Protein AF-A0A9D2J506-F1 (afdb_monomer_lite)

Sequence (215 aa):
MRSGRGLVPAAVLLLAAACTPDAGTGQGEDPPSSISVDVSAEEPTEIDETVVEVEADRPSQESDRSSDGTDDAAEGLTEEPPAPPTGPQLCGTVTTTIGDVATVEIIAGDVDCASAEALLDTYYNDPPSIPEGSGAYLMIEDWECNSSSSQEPGRLSTCRSAADAEVIAIAGEASEGGWCAQIDDATLEQLFADGEQTEAVCATYIGAETSVDEQ

pLDDT: mean 74.03, std 17.98, range [43.22, 98.44]

Foldseek 3Di:
DDDDDDDDDDDPDDDDDDDDDPPDPDDDDDDPDDPPPPPPDDDDDDDDDDDDDDDDDDDDDDDDDDDDDDPPDDPDPPPPPPDPDAAKDWQAWEAAPVGFIWTKIWGGDPDHSVRSRVVVNCLGPPPPDAQDDPQRWHDDPQKTKTQCVVPDPQWGMWIAGPRGIIMTTGRDPPPVPPPVVVDDPVNVCVVCVDDDPDPVVVVVVVVVVVVPVPD

Secondary structure (DSSP, 8-state):
-PPP--PPP--------------------------------PPP-----------------------------------PPPPPP-S-EEEEEEE-TTS-EEEEEEEESS--HHHHHHHHHHHHHS-SSPPBTTTTBEEETTEEEEE-TTTSTTEEEEEEETTS-EEEEEEP---SS-GGGGS-HHHHHHHTTTS---H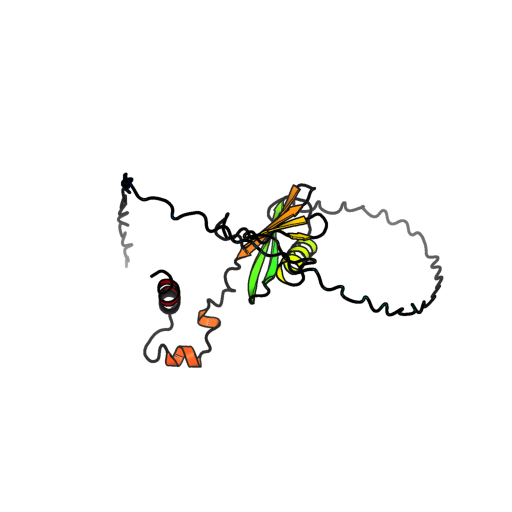HHHHHHHHHHTTSTT-

Radius of gyration: 30.11 Å; chains: 1; bounding box: 96×81×65 Å

Organism: NCBI:txid2838746

Structure (mmCIF, N/CA/C/O backbone):
data_AF-A0A9D2J506-F1
#
_entry.id   AF-A0A9D2J506-F1
#
loop_
_atom_site.group_PDB
_atom_site.id
_atom_site.type_symbol
_atom_site.label_atom_id
_atom_site.label_alt_id
_atom_site.label_comp_id
_atom_site.label_asym_id
_atom_site.label_entity_id
_atom_site.label_seq_id
_atom_site.pdbx_PDB_ins_code
_atom_site.Cartn_x
_atom_site.Cartn_y
_atom_site.Cartn_z
_atom_site.occupancy
_atom_site.B_iso_or_equiv
_atom_site.auth_seq_id
_atom_site.auth_comp_id
_atom_site.auth_asym_id
_atom_site.auth_atom_id
_atom_site.pdbx_PDB_model_num
ATOM 1 N N . MET A 1 1 ? -60.467 1.894 -2.993 1.00 47.53 1 MET A N 1
ATOM 2 C CA . MET A 1 1 ? -59.976 2.706 -1.860 1.00 47.53 1 MET A CA 1
ATOM 3 C C . MET A 1 1 ? -58.616 3.253 -2.264 1.00 47.53 1 MET A C 1
ATOM 5 O O . MET A 1 1 ? -57.758 2.470 -2.643 1.00 47.53 1 MET A O 1
ATOM 9 N N . ARG A 1 2 ? -58.493 4.581 -2.370 1.00 48.41 2 ARG A N 1
ATOM 10 C CA . ARG A 1 2 ? -57.298 5.293 -2.849 1.00 48.41 2 ARG A CA 1
ATOM 11 C C . ARG A 1 2 ? -56.452 5.676 -1.631 1.00 48.41 2 ARG A C 1
ATOM 13 O O . ARG A 1 2 ? -56.935 6.466 -0.829 1.00 48.41 2 ARG A O 1
ATOM 20 N N . SER A 1 3 ? -55.232 5.156 -1.516 1.00 55.00 3 SER A N 1
ATOM 21 C CA . SER A 1 3 ? -54.240 5.655 -0.553 1.00 55.00 3 SER A CA 1
ATOM 22 C C . SER A 1 3 ? -53.272 6.588 -1.268 1.00 55.00 3 SER A C 1
ATOM 24 O O . SER A 1 3 ? -52.691 6.237 -2.295 1.00 55.00 3 SER A O 1
ATOM 26 N N . GLY A 1 4 ? -53.206 7.818 -0.761 1.00 51.22 4 GLY A N 1
ATOM 27 C CA . GLY A 1 4 ? -52.475 8.938 -1.336 1.00 51.22 4 GLY A CA 1
ATOM 28 C C . GLY A 1 4 ? -50.976 8.868 -1.065 1.00 51.22 4 GLY A C 1
ATOM 29 O O . GLY A 1 4 ? -50.539 8.495 0.019 1.00 51.22 4 GLY A O 1
ATOM 30 N N . ARG A 1 5 ? -50.201 9.270 -2.072 1.00 59.56 5 ARG A N 1
ATOM 31 C CA . ARG A 1 5 ? -48.777 9.588 -1.961 1.00 59.56 5 ARG A CA 1
ATOM 32 C C . ARG A 1 5 ? -48.645 10.975 -1.332 1.00 59.56 5 ARG A C 1
ATOM 34 O O . ARG A 1 5 ? -49.063 11.957 -1.941 1.00 59.56 5 ARG A O 1
ATOM 41 N N . GLY A 1 6 ? -48.094 11.043 -0.124 1.00 50.53 6 GLY A N 1
ATOM 42 C CA . GLY A 1 6 ? -47.641 12.292 0.480 1.00 50.53 6 GLY A CA 1
ATOM 43 C C . GLY A 1 6 ? -46.295 12.688 -0.122 1.00 50.53 6 GLY A C 1
ATOM 44 O O . GLY A 1 6 ? -45.322 11.956 0.024 1.00 50.53 6 GLY A O 1
ATOM 45 N N . LEU A 1 7 ? -46.255 13.819 -0.825 1.00 58.69 7 LEU A N 1
ATOM 46 C CA . LEU A 1 7 ? -45.012 14.513 -1.152 1.00 58.69 7 LEU A CA 1
ATOM 47 C C . LEU A 1 7 ? -44.528 15.242 0.105 1.00 58.69 7 LEU A C 1
ATOM 49 O O . LEU A 1 7 ? -45.244 16.097 0.625 1.00 58.69 7 LEU A O 1
ATOM 53 N N . VAL A 1 8 ? -43.318 14.929 0.562 1.00 61.62 8 VAL A N 1
ATOM 54 C CA . VAL A 1 8 ? -42.593 15.727 1.556 1.00 61.62 8 VAL A CA 1
ATOM 55 C C . VAL A 1 8 ? -41.609 16.617 0.789 1.00 61.62 8 VAL A C 1
ATOM 57 O O . VAL A 1 8 ? -40.783 16.084 0.047 1.00 61.62 8 VAL A O 1
ATOM 60 N N . PRO A 1 9 ? -41.687 17.954 0.896 1.00 52.31 9 PRO A N 1
ATOM 61 C CA . PRO A 1 9 ? -40.681 18.829 0.314 1.00 52.31 9 PRO A CA 1
ATOM 62 C C . PRO A 1 9 ? -39.396 18.762 1.150 1.00 52.31 9 PRO A C 1
ATOM 64 O O . PRO A 1 9 ? -39.393 19.118 2.327 1.00 52.31 9 PRO A O 1
ATOM 67 N N . ALA A 1 10 ? -38.303 18.317 0.531 1.00 55.50 10 ALA A N 1
ATOM 68 C CA . ALA A 1 10 ? -36.961 18.448 1.081 1.00 55.50 10 ALA A CA 1
ATOM 69 C C . ALA A 1 10 ? -36.544 19.925 1.009 1.00 55.50 10 ALA A C 1
ATOM 71 O O . ALA A 1 10 ? -36.254 20.458 -0.063 1.00 55.50 10 ALA A O 1
ATOM 72 N N . ALA A 1 11 ? -36.570 20.602 2.155 1.00 57.75 11 ALA A N 1
ATOM 73 C CA . ALA A 1 11 ? -35.987 21.923 2.312 1.00 57.75 11 ALA A CA 1
ATOM 74 C C . ALA A 1 11 ? -34.458 21.776 2.348 1.00 57.75 11 ALA A C 1
ATOM 76 O O . ALA A 1 11 ? -33.884 21.371 3.355 1.00 57.75 11 ALA A O 1
ATOM 77 N N . VAL A 1 12 ? -33.809 22.080 1.225 1.00 52.62 12 VAL A N 1
ATOM 78 C CA . VAL A 1 12 ? -32.352 22.206 1.125 1.00 52.62 12 VAL A CA 1
ATOM 79 C C . VAL A 1 12 ? -31.954 23.513 1.808 1.00 52.62 12 VAL A C 1
ATOM 81 O O . VAL A 1 12 ? -32.146 24.599 1.262 1.00 52.62 12 VAL A O 1
ATOM 84 N N . LEU A 1 13 ? -31.448 23.406 3.035 1.00 55.94 13 LEU A N 1
ATOM 85 C CA . LEU A 1 13 ? -30.920 24.522 3.813 1.00 55.94 13 LEU A CA 1
ATOM 86 C C . LEU A 1 13 ? -29.414 24.625 3.525 1.00 55.94 13 LEU A C 1
ATOM 88 O O . LEU A 1 13 ? -28.593 23.958 4.143 1.00 55.94 13 LEU A O 1
ATOM 92 N N . LEU A 1 14 ? -29.068 25.434 2.522 1.00 55.91 14 LEU A N 1
ATOM 93 C CA . LEU A 1 14 ? -27.695 25.842 2.213 1.00 55.91 14 LEU A CA 1
ATOM 94 C C . LEU A 1 14 ? -27.205 26.805 3.308 1.00 55.91 14 LEU A C 1
ATOM 96 O O . LEU A 1 14 ? -27.454 28.009 3.235 1.00 55.91 14 LEU A O 1
ATOM 100 N N . LEU A 1 15 ? -26.513 26.286 4.325 1.00 56.97 15 LEU A N 1
ATOM 101 C CA . LEU A 1 15 ? -25.664 27.113 5.183 1.00 56.97 15 LEU A CA 1
ATOM 102 C C . LEU A 1 15 ? -24.337 27.368 4.462 1.00 56.97 15 LEU A C 1
ATOM 104 O O . LEU A 1 15 ? -23.449 26.523 4.435 1.00 56.97 15 LEU A O 1
ATOM 108 N N . ALA A 1 16 ? -24.210 28.558 3.880 1.00 51.12 16 ALA A N 1
ATOM 109 C CA . ALA A 1 16 ? -22.926 29.115 3.486 1.00 51.12 16 ALA A CA 1
ATOM 110 C C . ALA A 1 16 ? -22.196 29.602 4.750 1.00 51.12 16 ALA A C 1
ATOM 112 O O . ALA A 1 16 ? -22.491 30.680 5.267 1.00 51.12 16 ALA A O 1
ATOM 113 N N . ALA A 1 17 ? -21.262 28.802 5.263 1.00 53.97 17 ALA A N 1
ATOM 114 C CA . ALA A 1 17 ? -20.287 29.262 6.243 1.00 53.97 17 ALA A CA 1
ATOM 115 C C . ALA A 1 17 ? -19.213 30.078 5.505 1.00 53.97 17 ALA A C 1
ATOM 117 O O . ALA A 1 17 ? -18.366 29.538 4.798 1.00 53.97 17 ALA A O 1
ATOM 118 N N . ALA A 1 18 ? -19.293 31.402 5.619 1.00 46.88 18 ALA A N 1
ATOM 119 C CA . ALA A 1 18 ? -18.247 32.307 5.171 1.00 46.88 18 ALA A CA 1
ATOM 120 C C . ALA A 1 18 ? -17.123 32.316 6.219 1.00 46.88 18 ALA A C 1
ATOM 122 O O . ALA A 1 18 ? -17.255 32.956 7.260 1.00 46.88 18 ALA A O 1
ATOM 123 N N . CYS A 1 19 ? -16.024 31.609 5.955 1.00 56.69 19 CYS A N 1
ATOM 124 C CA . CYS A 1 19 ? -14.782 31.795 6.703 1.00 56.69 19 CYS A CA 1
ATOM 125 C C . CYS A 1 19 ? -14.126 33.111 6.265 1.00 56.69 19 CYS A C 1
ATOM 127 O O . CYS A 1 19 ? -13.694 33.267 5.123 1.00 56.69 19 CYS A O 1
ATOM 129 N N . THR A 1 20 ? -14.075 34.072 7.182 1.00 58.75 20 THR A N 1
ATOM 130 C CA . THR A 1 20 ? -13.242 35.274 7.090 1.00 58.75 20 THR A CA 1
ATOM 131 C C . THR A 1 20 ? -11.767 34.907 7.284 1.00 58.75 20 THR A C 1
ATOM 133 O O . THR A 1 20 ? -11.469 34.196 8.243 1.00 58.75 20 THR A O 1
ATOM 136 N N . PRO A 1 21 ? -10.832 35.400 6.453 1.00 60.31 21 PRO A N 1
ATOM 137 C CA . PRO A 1 21 ? -9.410 35.309 6.760 1.00 60.31 21 PRO A CA 1
ATOM 138 C C . PRO A 1 21 ? -9.077 36.259 7.920 1.00 60.31 21 PRO A C 1
ATOM 140 O O . PRO A 1 21 ? -9.215 37.478 7.795 1.00 60.31 21 PRO A O 1
ATOM 143 N N . ASP A 1 22 ? -8.660 35.688 9.049 1.00 53.81 22 ASP A N 1
ATOM 144 C CA . ASP A 1 22 ? -8.108 36.427 10.181 1.00 53.81 22 ASP A CA 1
ATOM 145 C C . ASP A 1 22 ? -6.694 36.899 9.816 1.00 53.81 22 ASP A C 1
ATOM 147 O O . ASP A 1 22 ? -5.742 36.123 9.728 1.00 53.81 22 ASP A O 1
ATOM 151 N N . ALA A 1 23 ? -6.576 38.190 9.509 1.00 54.50 23 ALA A N 1
ATOM 152 C CA . ALA A 1 23 ? -5.302 38.863 9.315 1.00 54.50 23 ALA A CA 1
ATOM 153 C C . ALA A 1 23 ? -4.736 39.263 10.686 1.00 54.50 23 ALA A C 1
ATOM 155 O O . ALA A 1 23 ? -4.765 40.433 11.073 1.00 54.50 23 ALA A O 1
ATOM 156 N N . GLY A 1 24 ? -4.232 38.278 11.424 1.00 52.41 24 GLY A N 1
ATOM 157 C CA . GLY A 1 24 ? -3.496 38.485 12.664 1.00 52.41 24 GLY A CA 1
ATOM 158 C C . GLY A 1 24 ? -2.072 38.970 12.394 1.00 52.41 24 GLY A C 1
ATOM 159 O O . GLY A 1 24 ? -1.144 38.178 12.247 1.00 52.41 24 GLY A O 1
ATOM 160 N N . THR A 1 25 ? -1.869 40.287 12.355 1.00 56.09 25 THR A N 1
ATOM 161 C CA . THR A 1 25 ? -0.544 40.901 12.534 1.00 56.09 25 THR A CA 1
ATOM 162 C C . THR A 1 25 ? -0.091 40.728 13.986 1.00 56.09 25 THR A C 1
ATOM 164 O O . THR A 1 25 ? -0.374 41.578 14.830 1.00 56.09 25 THR A O 1
ATOM 167 N N . GLY A 1 26 ? 0.604 39.625 14.269 1.00 50.69 26 GLY A N 1
ATOM 168 C CA . GLY A 1 26 ? 1.359 39.400 15.502 1.00 50.69 26 GLY A CA 1
ATOM 169 C C . GLY A 1 26 ? 2.796 39.887 15.340 1.00 50.69 26 GLY A C 1
ATOM 170 O O . GLY A 1 26 ? 3.586 39.308 14.601 1.00 50.69 26 GLY A O 1
ATOM 171 N N . GLN A 1 27 ? 3.100 41.000 15.991 1.00 49.75 27 GLN A N 1
ATOM 172 C CA . GLN A 1 27 ? 4.398 41.654 16.032 1.00 49.75 27 GLN A CA 1
ATOM 173 C C . GLN A 1 27 ? 5.091 41.264 17.342 1.00 49.75 27 GLN A C 1
ATOM 175 O O . GLN A 1 27 ? 4.530 41.511 18.403 1.00 49.75 27 GLN A O 1
ATOM 180 N N . GLY A 1 28 ? 6.315 40.743 17.243 1.00 48.06 28 GLY A N 1
ATOM 181 C CA . GLY A 1 28 ? 7.246 40.576 18.362 1.00 48.06 28 GLY A CA 1
ATOM 182 C C . GLY A 1 28 ? 7.176 39.209 19.035 1.00 48.06 28 GLY A C 1
ATOM 183 O O . GLY A 1 28 ? 6.142 38.824 19.554 1.00 48.06 28 GLY A O 1
ATOM 184 N N . GLU A 1 29 ? 8.285 38.476 19.041 1.00 43.22 29 GLU A N 1
ATOM 185 C CA . GLU A 1 29 ? 9.240 38.443 20.156 1.00 43.22 29 GLU A CA 1
ATOM 186 C C . GLU A 1 29 ? 10.431 37.552 19.750 1.00 43.22 29 GLU A C 1
ATOM 188 O O . GLU A 1 29 ? 10.284 36.583 19.007 1.00 43.22 29 GLU A O 1
ATOM 193 N N . ASP A 1 30 ? 11.629 37.983 20.143 1.00 45.81 30 ASP A N 1
ATOM 194 C CA . ASP A 1 30 ? 12.945 37.397 19.878 1.00 45.81 30 ASP A CA 1
ATOM 195 C C . ASP A 1 30 ? 12.999 35.854 19.896 1.00 45.81 30 ASP A C 1
ATOM 197 O O . ASP A 1 30 ? 12.510 35.235 20.846 1.00 45.81 30 ASP A O 1
ATOM 201 N N . PRO A 1 31 ? 13.692 35.205 18.935 1.00 68.06 31 PRO A N 1
ATOM 202 C CA . PRO A 1 31 ? 14.044 33.801 19.091 1.00 68.06 31 PRO A CA 1
ATOM 203 C C . PRO A 1 31 ? 15.037 33.653 20.259 1.00 68.06 31 PRO A C 1
ATOM 205 O O . PRO A 1 31 ? 16.061 34.347 20.277 1.00 68.06 31 PRO A O 1
ATOM 208 N N . PRO A 1 32 ? 14.798 32.751 21.231 1.00 62.47 32 PRO A N 1
ATOM 209 C CA . PRO A 1 32 ? 15.816 32.429 22.211 1.00 62.47 32 PRO A CA 1
ATOM 210 C C . PRO A 1 32 ? 17.022 31.815 21.497 1.00 62.47 32 PRO A C 1
ATOM 212 O O . PRO A 1 32 ? 16.907 30.908 20.675 1.00 62.47 32 PRO A O 1
ATOM 215 N N . SER A 1 33 ? 18.173 32.385 21.837 1.00 58.56 33 SER A N 1
ATOM 216 C CA . SER A 1 33 ? 19.536 31.957 21.571 1.00 58.56 33 SER A CA 1
ATOM 217 C C . SER A 1 33 ? 19.701 30.498 21.155 1.00 58.56 33 SER A C 1
ATOM 219 O O . SER A 1 33 ? 19.325 29.573 21.872 1.00 58.56 33 SER A O 1
ATOM 221 N N . SER A 1 34 ? 20.401 30.329 20.037 1.00 52.09 34 SER A N 1
ATOM 222 C CA . SER A 1 34 ? 21.027 29.098 19.579 1.00 52.09 34 SER A CA 1
ATOM 223 C C . SER A 1 34 ? 21.685 28.342 20.738 1.00 52.09 34 SER A C 1
ATOM 225 O O . SER A 1 34 ? 22.730 28.755 21.248 1.00 52.09 34 SER A O 1
ATOM 227 N N . ILE A 1 35 ? 21.095 27.219 21.147 1.00 57.88 35 ILE A N 1
ATOM 228 C CA . ILE A 1 35 ? 21.774 26.263 22.014 1.00 57.88 35 ILE A CA 1
ATOM 229 C C . ILE A 1 35 ? 22.756 25.500 21.117 1.00 57.88 35 ILE A C 1
ATOM 231 O O . ILE A 1 35 ? 22.382 24.744 20.225 1.00 57.88 35 ILE A O 1
ATOM 235 N N . SER A 1 36 ? 24.039 25.813 21.261 1.00 55.06 36 SER A N 1
ATOM 236 C CA . SER A 1 36 ? 25.106 25.072 20.592 1.00 55.06 36 SER A CA 1
ATOM 237 C C . SER A 1 36 ? 25.356 23.831 21.437 1.00 55.06 36 SER A C 1
ATOM 239 O O . SER A 1 36 ? 26.002 23.918 22.479 1.00 55.06 36 SER A O 1
ATOM 241 N N . VAL A 1 37 ? 24.763 22.702 21.050 1.00 57.38 37 VAL A N 1
ATOM 242 C CA . VAL A 1 37 ? 25.073 21.415 21.674 1.00 57.38 37 VAL A CA 1
ATOM 243 C C . VAL A 1 37 ? 26.380 20.937 21.054 1.00 57.38 37 VAL A C 1
ATOM 245 O O . VAL A 1 37 ? 26.415 20.486 19.912 1.00 57.38 37 VAL A O 1
ATOM 248 N N . ASP A 1 38 ? 27.468 21.121 21.794 1.00 59.62 38 ASP A N 1
ATOM 249 C CA . ASP A 1 38 ? 28.760 20.499 21.521 1.00 59.62 38 ASP A CA 1
ATOM 250 C C . ASP A 1 38 ? 28.598 18.999 21.796 1.00 59.62 38 ASP A C 1
ATOM 252 O O . ASP A 1 38 ? 28.630 18.550 22.943 1.00 59.62 38 ASP A O 1
ATOM 256 N N . VAL A 1 39 ? 28.286 18.231 20.748 1.00 62.00 39 VAL A N 1
ATOM 257 C CA . VAL A 1 39 ? 28.270 16.771 20.833 1.00 62.00 39 VAL A CA 1
ATOM 258 C C . VAL A 1 39 ? 29.733 16.329 20.837 1.00 62.00 39 VAL A C 1
ATOM 260 O O . VAL A 1 39 ? 30.414 16.283 19.813 1.00 62.00 39 VAL A O 1
ATOM 263 N N . SER A 1 40 ? 30.257 16.125 22.043 1.00 72.12 40 SER A N 1
ATOM 264 C CA . SER A 1 40 ? 31.558 15.505 22.250 1.00 72.12 40 SER A CA 1
ATOM 265 C C . SER A 1 40 ? 31.532 14.125 21.600 1.00 72.12 40 SER A C 1
ATOM 267 O O . SER A 1 40 ? 30.748 13.263 21.985 1.00 72.12 40 SER A O 1
ATOM 269 N N . ALA A 1 41 ? 32.364 13.957 20.576 1.00 53.50 41 ALA A N 1
ATOM 270 C CA . ALA A 1 41 ? 32.606 12.688 19.919 1.00 53.50 41 ALA A CA 1
ATOM 271 C C . ALA A 1 41 ? 33.178 11.699 20.942 1.00 53.50 41 ALA A C 1
ATOM 273 O O . ALA A 1 41 ? 34.340 11.805 21.334 1.00 53.50 41 ALA A O 1
ATOM 274 N N . GLU A 1 42 ? 32.351 10.762 21.394 1.00 63.47 42 GLU A N 1
ATOM 275 C CA . GLU A 1 42 ? 32.830 9.563 22.066 1.00 63.47 42 GLU A CA 1
ATOM 276 C C . GLU A 1 42 ? 33.423 8.643 20.993 1.00 63.47 42 GLU A C 1
ATOM 278 O O . GLU A 1 42 ? 32.809 8.382 19.955 1.00 63.47 42 GLU A O 1
ATOM 283 N N . GLU A 1 43 ? 34.675 8.243 21.203 1.00 67.62 43 GLU A N 1
ATOM 284 C CA . GLU A 1 43 ? 35.421 7.386 20.290 1.00 67.62 43 GLU A CA 1
ATOM 285 C C . GLU A 1 43 ? 34.689 6.043 20.106 1.00 67.62 43 GLU A C 1
ATOM 287 O O . GLU A 1 43 ? 34.248 5.445 21.092 1.00 67.62 43 GLU A O 1
ATOM 292 N N . PRO A 1 44 ? 34.548 5.547 18.864 1.00 62.91 44 PRO A N 1
ATOM 293 C CA . PRO A 1 44 ? 33.887 4.279 18.600 1.00 62.91 44 PRO A CA 1
ATOM 294 C C . PRO A 1 44 ? 34.702 3.135 19.212 1.00 62.91 44 PRO A C 1
ATOM 296 O O . PRO A 1 44 ? 35.846 2.890 18.834 1.00 62.91 44 PRO A O 1
ATOM 299 N N . THR A 1 45 ? 34.099 2.419 20.158 1.00 62.25 45 THR A N 1
ATOM 300 C CA . THR A 1 45 ? 34.593 1.126 20.634 1.00 62.25 45 THR A CA 1
ATOM 301 C C . THR A 1 45 ? 34.618 0.131 19.478 1.00 62.25 45 THR A C 1
ATOM 303 O O . THR A 1 45 ? 33.570 -0.218 18.936 1.00 62.25 45 THR A O 1
ATOM 306 N N . GLU A 1 46 ? 35.823 -0.318 19.124 1.00 64.06 46 GLU A N 1
ATOM 307 C CA . GLU A 1 46 ? 36.077 -1.459 18.247 1.00 64.06 46 GLU A CA 1
ATOM 308 C C . GLU A 1 46 ? 35.307 -2.685 18.754 1.00 64.06 46 GLU A C 1
ATOM 310 O O . GLU A 1 46 ? 35.524 -3.163 19.870 1.00 64.06 46 GLU A O 1
ATOM 315 N N . ILE A 1 47 ? 34.384 -3.178 17.933 1.00 69.94 47 ILE A N 1
ATOM 316 C CA . ILE A 1 47 ? 33.693 -4.446 18.146 1.00 69.94 47 ILE A CA 1
ATOM 317 C C . ILE A 1 47 ? 34.510 -5.522 17.428 1.00 69.94 47 ILE A C 1
ATOM 319 O O . ILE A 1 47 ? 34.662 -5.490 16.211 1.00 69.94 47 ILE A O 1
ATOM 323 N N . ASP A 1 48 ? 35.074 -6.428 18.222 1.00 62.00 48 ASP A N 1
ATOM 324 C CA . ASP A 1 48 ? 35.886 -7.577 17.822 1.00 62.00 48 ASP A CA 1
ATOM 325 C C . ASP A 1 48 ? 35.040 -8.562 16.989 1.00 62.00 48 ASP A C 1
ATOM 327 O O . ASP A 1 48 ? 34.149 -9.242 17.506 1.00 62.00 48 ASP A O 1
ATOM 331 N N . GLU A 1 49 ? 35.285 -8.604 15.676 1.00 62.81 49 GLU A N 1
ATOM 332 C CA . GLU A 1 49 ? 34.662 -9.548 14.746 1.00 62.81 49 GLU A CA 1
ATOM 333 C C . GLU A 1 49 ? 35.192 -10.967 14.992 1.00 62.81 49 GLU A C 1
ATOM 335 O O . GLU A 1 49 ? 36.262 -11.363 14.523 1.00 62.81 49 GLU A O 1
ATOM 340 N N . THR A 1 50 ? 34.416 -11.778 15.709 1.00 72.81 50 THR A N 1
ATOM 341 C CA . THR A 1 50 ? 34.663 -13.218 15.815 1.00 72.81 50 THR A CA 1
ATOM 342 C C . THR A 1 50 ? 34.107 -13.913 14.570 1.00 72.81 50 THR A C 1
ATOM 344 O O . THR A 1 50 ? 32.920 -14.223 14.477 1.00 72.81 50 THR A O 1
ATOM 347 N N . VAL A 1 51 ? 34.978 -14.147 13.589 1.00 61.03 51 VAL A N 1
ATOM 348 C CA . VAL A 1 51 ? 34.681 -14.921 12.376 1.00 61.03 51 VAL A CA 1
ATOM 349 C C . VAL A 1 51 ? 34.424 -16.382 12.759 1.00 61.03 51 VAL A C 1
ATOM 351 O O . VAL A 1 51 ? 35.334 -17.094 13.181 1.00 61.03 51 VAL A O 1
ATOM 354 N N . VAL A 1 52 ? 33.179 -16.838 12.611 1.00 67.81 52 VAL A N 1
ATOM 355 C CA . VAL A 1 52 ? 32.814 -18.258 12.689 1.00 67.81 52 VAL A CA 1
ATOM 356 C C . VAL A 1 52 ? 32.720 -18.790 11.261 1.00 67.81 52 VAL A C 1
ATOM 358 O O . VAL A 1 52 ? 31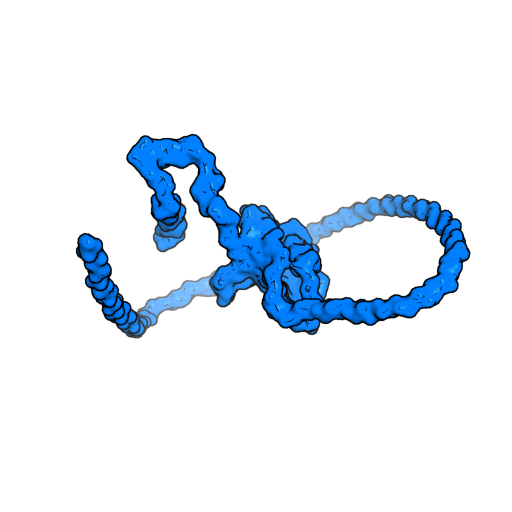.760 -18.517 10.545 1.00 67.81 52 VAL A O 1
ATOM 361 N N . GLU A 1 53 ? 33.739 -19.535 10.836 1.00 62.12 53 GLU A N 1
ATOM 362 C CA . GLU A 1 53 ? 33.732 -20.287 9.581 1.00 62.12 53 GLU A CA 1
ATOM 363 C C . GLU A 1 53 ? 32.731 -21.449 9.695 1.00 62.12 53 GLU A C 1
ATOM 365 O O . GLU A 1 53 ? 32.945 -22.392 10.458 1.00 62.12 53 GLU A O 1
ATOM 370 N N . VAL A 1 54 ? 31.622 -21.383 8.953 1.00 66.75 54 VAL A N 1
ATOM 371 C CA . VAL A 1 54 ? 30.670 -22.495 8.823 1.00 66.75 54 VAL A CA 1
ATOM 372 C C . VAL A 1 54 ? 30.919 -23.186 7.484 1.00 66.75 54 VAL A C 1
ATOM 374 O O . VAL A 1 54 ? 30.694 -22.616 6.417 1.00 66.75 54 VAL A O 1
ATOM 377 N N . GLU A 1 55 ? 31.422 -24.418 7.560 1.00 65.88 55 GLU A N 1
ATOM 378 C CA . GLU A 1 55 ? 31.660 -25.314 6.430 1.00 65.88 55 GLU A CA 1
ATOM 379 C C . GLU A 1 55 ? 30.354 -25.606 5.668 1.00 65.88 55 GLU A C 1
ATOM 381 O O . GLU A 1 55 ? 29.378 -26.106 6.229 1.00 65.88 55 GLU A O 1
ATOM 386 N N . ALA A 1 56 ? 30.343 -25.302 4.368 1.00 57.34 56 ALA A N 1
ATOM 387 C CA . ALA A 1 56 ? 29.242 -25.598 3.460 1.00 57.34 56 ALA A CA 1
ATOM 388 C C . ALA A 1 56 ? 29.316 -27.056 2.969 1.00 57.34 56 ALA A C 1
ATOM 390 O O . ALA A 1 56 ? 30.156 -27.407 2.135 1.00 57.34 56 ALA A O 1
ATOM 391 N N . ASP A 1 57 ? 28.402 -27.890 3.461 1.00 56.94 57 ASP A N 1
ATOM 392 C CA . ASP A 1 57 ? 28.151 -29.243 2.964 1.00 56.94 57 ASP A CA 1
ATOM 393 C C . ASP A 1 57 ? 27.342 -29.176 1.651 1.00 56.94 57 ASP A C 1
ATOM 395 O O . ASP A 1 57 ? 26.231 -28.644 1.594 1.00 56.94 57 ASP A O 1
ATOM 399 N N . ARG A 1 58 ? 27.941 -29.666 0.559 1.00 66.12 58 ARG A N 1
ATOM 400 C CA . ARG A 1 58 ? 27.336 -29.786 -0.778 1.00 66.12 58 ARG A CA 1
ATOM 401 C C . ARG A 1 58 ? 26.711 -31.175 -0.946 1.00 66.12 58 ARG A C 1
ATOM 403 O O . ARG A 1 58 ? 27.470 -32.139 -1.061 1.00 66.12 58 ARG A O 1
ATOM 410 N N . PRO A 1 59 ? 25.394 -31.299 -1.178 1.00 59.91 59 PRO A N 1
ATOM 411 C CA . PRO A 1 59 ? 24.859 -32.483 -1.827 1.00 59.91 59 PRO A CA 1
ATOM 412 C C . PRO A 1 59 ? 24.814 -32.290 -3.349 1.00 59.91 59 PRO A C 1
ATOM 414 O O . PRO A 1 59 ? 24.017 -31.529 -3.895 1.00 59.91 59 PRO A O 1
ATOM 417 N N . SER A 1 60 ? 25.675 -33.039 -4.037 1.00 58.69 60 SER A N 1
ATOM 418 C CA . SER A 1 60 ? 25.494 -33.420 -5.437 1.00 58.69 60 SER A CA 1
ATOM 419 C C . SER A 1 60 ? 24.200 -34.217 -5.591 1.00 58.69 60 SER A C 1
ATOM 421 O O . SER A 1 60 ? 23.991 -35.168 -4.839 1.00 58.69 60 SER A O 1
ATOM 423 N N . GLN A 1 61 ? 23.384 -33.917 -6.601 1.00 59.12 61 GLN A N 1
ATOM 424 C CA . GLN A 1 61 ? 22.504 -34.924 -7.193 1.00 59.12 61 GLN A CA 1
ATOM 425 C C . GLN A 1 61 ? 22.198 -34.592 -8.656 1.00 59.12 61 GLN A C 1
ATOM 427 O O . GLN A 1 61 ? 21.314 -33.807 -8.987 1.00 59.12 61 GLN A O 1
ATOM 432 N N . GLU A 1 62 ? 22.981 -35.231 -9.525 1.00 59.31 62 GLU A N 1
ATOM 433 C CA . GLU A 1 62 ? 22.624 -35.542 -10.902 1.00 59.31 62 GLU A CA 1
ATOM 434 C C . GLU A 1 62 ? 21.412 -36.483 -10.907 1.00 59.31 62 GLU A C 1
ATOM 436 O O . GLU A 1 62 ? 21.354 -37.460 -10.154 1.00 59.31 62 GLU A O 1
ATOM 441 N N . SER A 1 63 ? 20.441 -36.218 -11.775 1.00 60.38 63 SER A N 1
ATOM 442 C CA . SER A 1 63 ? 19.507 -37.238 -12.247 1.00 60.38 63 SER A CA 1
ATOM 443 C C . SER A 1 63 ? 18.976 -36.850 -13.617 1.00 60.38 63 SER A C 1
ATOM 445 O O . SER A 1 63 ? 17.925 -36.224 -13.753 1.00 60.38 63 SER A O 1
ATOM 447 N N . ASP A 1 64 ? 19.721 -37.291 -14.626 1.00 57.31 64 ASP A N 1
ATOM 448 C CA . ASP A 1 64 ? 19.227 -37.642 -15.948 1.00 57.31 64 ASP A CA 1
ATOM 449 C C . ASP A 1 64 ? 17.892 -38.395 -15.871 1.00 57.31 64 ASP A C 1
ATOM 451 O O . ASP A 1 64 ? 17.810 -39.515 -15.358 1.00 57.31 64 ASP A O 1
ATOM 455 N N . ARG A 1 65 ? 16.849 -37.820 -16.470 1.00 63.47 65 ARG A N 1
ATOM 456 C CA . ARG A 1 65 ? 15.724 -38.591 -17.004 1.00 63.47 65 ARG A CA 1
ATOM 457 C C . ARG A 1 65 ? 15.388 -38.084 -18.397 1.00 63.47 65 ARG A C 1
ATOM 459 O O . ARG A 1 65 ? 14.711 -37.080 -18.569 1.00 63.47 65 ARG A O 1
ATOM 466 N N . SER A 1 66 ? 15.872 -38.837 -19.383 1.00 53.50 66 SER A N 1
ATOM 467 C CA . SER A 1 66 ? 15.312 -38.864 -20.731 1.00 53.50 66 SER A CA 1
ATOM 468 C C . SER A 1 66 ? 13.826 -39.218 -20.667 1.00 53.50 66 SER A C 1
ATOM 470 O O . SER A 1 66 ? 13.436 -40.176 -19.998 1.00 53.50 66 SER A O 1
ATOM 472 N N . SER A 1 67 ? 13.003 -38.475 -21.395 1.00 58.62 67 SER A N 1
ATOM 473 C CA . SER A 1 67 ? 11.678 -38.917 -21.825 1.00 58.62 67 SER A CA 1
ATOM 474 C C . SER A 1 67 ? 11.539 -38.580 -23.302 1.00 58.62 67 SER A C 1
ATOM 476 O O . SER A 1 67 ? 11.288 -37.444 -23.684 1.00 58.62 67 SER A O 1
ATOM 478 N N . ASP A 1 68 ? 11.810 -39.606 -24.104 1.00 65.81 68 ASP A N 1
ATOM 479 C CA . ASP A 1 68 ? 11.436 -39.741 -25.507 1.00 65.81 68 ASP A CA 1
ATOM 480 C C . ASP A 1 68 ? 9.920 -39.982 -25.554 1.00 65.81 68 ASP A C 1
ATOM 482 O O . ASP A 1 68 ? 9.411 -40.861 -24.850 1.00 65.81 68 ASP A O 1
ATOM 486 N N . GLY A 1 69 ? 9.184 -39.157 -26.298 1.00 54.06 69 GLY A N 1
ATOM 487 C CA . GLY A 1 69 ? 7.728 -39.183 -26.233 1.00 54.06 69 GLY A CA 1
ATOM 488 C C . GLY A 1 69 ? 7.022 -38.299 -27.251 1.00 54.06 69 GLY A C 1
ATOM 489 O O . GLY A 1 69 ? 6.418 -37.311 -26.869 1.00 54.06 69 GLY A O 1
ATOM 490 N N . THR A 1 70 ? 7.040 -38.745 -28.511 1.00 56.78 70 THR A N 1
ATOM 491 C CA . THR A 1 70 ? 5.946 -38.625 -29.498 1.00 56.78 70 THR A CA 1
ATOM 492 C C . THR A 1 70 ? 5.385 -37.218 -29.757 1.00 56.78 70 THR A C 1
ATOM 494 O O . THR A 1 70 ? 4.417 -36.786 -29.136 1.00 56.78 70 THR A O 1
ATOM 497 N N . ASP A 1 71 ? 5.932 -36.575 -30.789 1.00 51.31 71 ASP A N 1
ATOM 498 C CA . ASP A 1 71 ? 5.321 -35.469 -31.526 1.00 51.31 71 ASP A CA 1
ATOM 499 C C . ASP A 1 71 ? 4.013 -35.912 -32.217 1.00 51.31 71 ASP A C 1
ATOM 501 O O . ASP A 1 71 ? 4.016 -36.385 -33.357 1.00 51.31 71 ASP A O 1
ATOM 505 N N . ASP A 1 72 ? 2.879 -35.757 -31.531 1.00 57.41 72 ASP A N 1
ATOM 506 C CA . ASP A 1 72 ? 1.566 -35.652 -32.173 1.00 57.41 72 ASP A CA 1
ATOM 507 C C . ASP A 1 72 ? 1.287 -34.160 -32.389 1.00 57.41 72 ASP A C 1
ATOM 509 O O . ASP A 1 72 ? 1.044 -33.399 -31.450 1.00 57.41 72 ASP A O 1
ATOM 513 N N . ALA A 1 73 ? 1.437 -33.725 -33.641 1.00 58.50 73 ALA A N 1
ATOM 514 C CA . ALA A 1 73 ? 1.248 -32.350 -34.078 1.00 58.50 73 ALA A CA 1
ATOM 515 C C . ALA A 1 73 ? -0.238 -31.965 -34.013 1.00 58.50 73 ALA A C 1
ATOM 517 O O . ALA A 1 73 ? -0.940 -31.926 -35.024 1.00 58.50 73 ALA A O 1
ATOM 518 N N . ALA A 1 74 ? -0.715 -31.664 -32.809 1.00 60.56 74 ALA A N 1
ATOM 519 C CA . ALA A 1 74 ? -1.896 -30.847 -32.629 1.00 60.56 74 ALA A CA 1
ATOM 520 C C . ALA A 1 74 ? -1.510 -29.406 -32.985 1.00 60.56 74 ALA A C 1
ATOM 522 O O . ALA A 1 74 ? -0.666 -28.804 -32.321 1.00 60.56 74 ALA A O 1
ATOM 523 N N . GLU A 1 75 ? -2.115 -28.859 -34.042 1.00 62.53 75 GLU A N 1
ATOM 524 C CA . GLU A 1 75 ? -2.117 -27.426 -34.346 1.00 62.53 75 GLU A CA 1
ATOM 525 C C . GLU A 1 75 ? -2.833 -26.691 -33.201 1.00 62.53 75 GLU A C 1
ATOM 527 O O . GLU A 1 75 ? -4.016 -26.354 -33.267 1.00 62.53 75 GLU A O 1
ATOM 532 N N . GLY A 1 76 ? -2.111 -26.532 -32.092 1.00 56.69 76 GLY A N 1
ATOM 533 C CA . GLY A 1 76 ? -2.526 -25.786 -30.925 1.00 56.69 76 GLY A CA 1
ATOM 534 C C . GLY A 1 76 ? -2.584 -24.326 -31.315 1.00 56.69 76 GLY A C 1
ATOM 535 O O . GLY A 1 76 ? -1.553 -23.694 -31.545 1.00 56.69 76 GLY A O 1
ATOM 536 N N . LEU A 1 77 ? -3.807 -23.808 -31.407 1.00 61.53 77 LEU A N 1
ATOM 537 C CA . LEU A 1 77 ? -4.080 -22.382 -31.367 1.00 61.53 77 LEU A CA 1
ATOM 538 C C . LEU A 1 77 ? -3.289 -21.828 -30.180 1.00 61.53 77 LEU A C 1
ATOM 540 O O . LEU A 1 77 ? -3.620 -22.105 -29.030 1.00 61.53 77 LEU A O 1
ATOM 544 N N . THR A 1 78 ? -2.182 -21.145 -30.471 1.00 67.06 78 THR A N 1
ATOM 545 C CA . THR A 1 78 ? -1.425 -20.397 -29.472 1.00 67.06 78 THR A CA 1
ATOM 546 C C . THR A 1 78 ? -2.345 -19.269 -29.047 1.00 67.06 78 THR A C 1
ATOM 548 O O . THR A 1 78 ? -2.434 -18.243 -29.716 1.00 67.06 78 THR A O 1
ATOM 551 N N . GLU A 1 79 ? -3.143 -19.537 -28.018 1.00 68.50 79 GLU A N 1
ATOM 552 C CA . GLU A 1 79 ? -3.972 -18.542 -27.367 1.00 68.50 79 GLU A CA 1
ATOM 553 C C . GLU A 1 79 ? -2.995 -17.545 -26.747 1.00 68.50 79 GLU A C 1
ATOM 555 O O . GLU A 1 79 ? -2.255 -17.870 -25.818 1.00 68.50 79 GLU A O 1
ATOM 560 N N . GLU A 1 80 ? -2.884 -16.379 -27.383 1.00 76.56 80 GLU A N 1
ATOM 561 C CA . GLU A 1 80 ? -2.067 -15.279 -26.889 1.00 76.56 80 GLU A CA 1
ATOM 562 C C . GLU A 1 80 ? -2.564 -14.960 -25.473 1.00 76.56 80 GLU A C 1
ATOM 564 O O . GLU A 1 80 ? -3.770 -14.736 -25.306 1.00 76.56 80 GLU A O 1
ATOM 569 N N . PRO A 1 81 ? -1.693 -15.015 -24.445 1.00 77.19 81 PRO A N 1
ATOM 570 C CA . PRO A 1 81 ? -2.103 -14.731 -23.082 1.00 77.19 81 PRO A CA 1
ATOM 571 C C . PRO A 1 81 ? -2.810 -13.375 -23.050 1.00 77.19 81 PRO A C 1
ATOM 573 O O . PRO A 1 81 ? -2.309 -12.430 -23.668 1.00 77.19 81 PRO A O 1
ATOM 576 N N . PRO A 1 82 ? -3.968 -13.258 -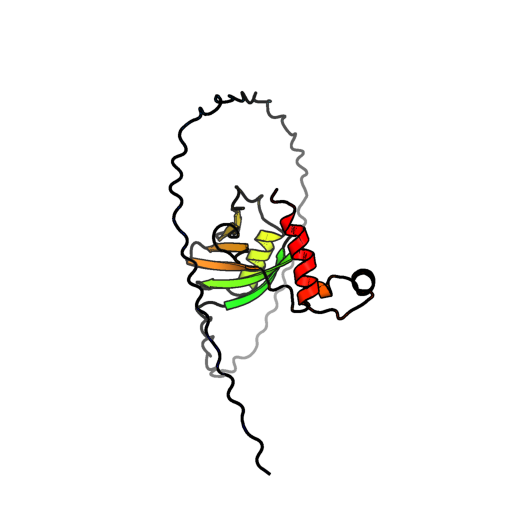22.376 1.00 73.56 82 PRO A N 1
ATOM 577 C CA . PRO A 1 82 ? -4.630 -11.972 -22.249 1.00 73.56 82 PRO A CA 1
ATOM 578 C C . PRO A 1 82 ? -3.632 -10.975 -21.661 1.00 73.56 82 PRO A C 1
ATOM 580 O O . PRO A 1 82 ? -2.972 -11.273 -20.663 1.00 73.56 82 PRO A O 1
ATOM 583 N N . ALA A 1 83 ? -3.498 -9.818 -22.313 1.00 73.94 83 ALA A N 1
ATOM 584 C CA . ALA A 1 83 ? -2.642 -8.754 -21.817 1.00 73.94 83 ALA A CA 1
ATOM 585 C C . ALA A 1 83 ? -3.036 -8.427 -20.366 1.00 73.94 83 ALA A C 1
ATOM 587 O O . ALA A 1 83 ? -4.239 -8.399 -20.066 1.00 73.94 83 ALA A O 1
ATOM 588 N N . PRO A 1 84 ? -2.060 -8.205 -19.473 1.00 70.62 84 PRO A N 1
ATOM 589 C CA . PRO A 1 84 ? -2.357 -7.848 -18.098 1.00 70.62 84 PRO A CA 1
ATOM 590 C C . PRO A 1 84 ? -3.230 -6.583 -18.067 1.00 70.62 84 PRO A C 1
ATOM 592 O O . PRO A 1 84 ? -3.097 -5.705 -18.932 1.00 70.62 84 PRO A O 1
ATOM 595 N N . PRO A 1 85 ? -4.181 -6.499 -17.122 1.00 70.12 85 PRO A N 1
ATOM 596 C CA . PRO A 1 85 ? -4.981 -5.298 -16.954 1.00 70.12 85 PRO A CA 1
ATOM 597 C C . PRO A 1 85 ? -4.050 -4.110 -16.698 1.00 70.12 85 PRO A C 1
ATOM 599 O O . PRO A 1 85 ? -3.221 -4.131 -15.799 1.00 70.12 85 PRO A O 1
ATOM 602 N N . THR A 1 86 ? -4.187 -3.068 -17.511 1.00 73.25 86 THR A N 1
ATOM 603 C CA . THR A 1 86 ? -3.450 -1.813 -17.353 1.00 73.25 86 THR A CA 1
ATOM 604 C C . THR A 1 86 ? -4.376 -0.796 -16.695 1.00 73.25 86 THR A C 1
ATOM 606 O O . THR A 1 86 ? -5.304 -0.288 -17.329 1.00 73.25 86 THR A O 1
ATOM 609 N N . GLY A 1 87 ? -4.166 -0.523 -15.408 1.00 81.81 87 GLY A N 1
ATOM 610 C CA . GLY A 1 87 ? -4.924 0.473 -14.647 1.00 81.81 87 GLY A CA 1
ATOM 611 C C . GLY A 1 87 ? -5.050 0.135 -13.159 1.00 81.81 87 GLY A C 1
ATOM 612 O O . GLY A 1 87 ? -4.489 -0.868 -12.725 1.00 81.81 87 GLY A O 1
ATOM 613 N N . PRO A 1 88 ? -5.803 0.956 -12.400 1.00 91.06 88 PRO A N 1
ATOM 614 C CA . PRO A 1 88 ? -6.025 0.739 -10.978 1.00 91.06 88 PRO A CA 1
ATOM 615 C C . PRO A 1 88 ? -6.605 -0.648 -10.682 1.00 91.06 88 PRO A C 1
ATOM 617 O O . PRO A 1 88 ? -7.664 -1.004 -11.210 1.00 91.06 88 PRO A O 1
ATOM 620 N N . GLN A 1 89 ? -5.920 -1.421 -9.843 1.00 94.50 89 GLN A N 1
ATOM 621 C CA . GLN A 1 89 ? -6.310 -2.778 -9.469 1.00 94.50 89 GLN A CA 1
ATOM 622 C C . GLN A 1 89 ? -6.169 -2.990 -7.961 1.00 94.50 89 GLN A C 1
ATOM 624 O O . GLN A 1 89 ? -5.099 -2.804 -7.394 1.00 94.50 89 GLN A O 1
ATOM 629 N N . LEU A 1 90 ? -7.244 -3.458 -7.323 1.00 95.31 90 LEU A N 1
ATOM 630 C CA . LEU A 1 90 ? -7.219 -3.929 -5.938 1.00 95.31 90 LEU A CA 1
ATOM 631 C C . LEU A 1 90 ? -6.696 -5.365 -5.879 1.00 95.31 90 LEU A C 1
ATOM 633 O O . LEU A 1 90 ? -7.160 -6.221 -6.638 1.00 95.31 90 LEU A O 1
ATOM 637 N N . CYS A 1 91 ? -5.761 -5.617 -4.968 1.00 94.81 91 CYS A N 1
ATOM 638 C CA . CYS A 1 91 ? -5.050 -6.889 -4.879 1.00 94.81 91 CYS A CA 1
ATOM 639 C C . CYS A 1 91 ? -5.447 -7.721 -3.668 1.00 94.81 91 CYS A C 1
ATOM 641 O O . CYS A 1 91 ? -5.905 -8.853 -3.815 1.00 94.81 91 CYS A O 1
ATOM 643 N N . GLY A 1 92 ? -5.379 -7.118 -2.488 1.00 95.25 92 GLY A N 1
ATOM 644 C CA . GLY A 1 92 ? -5.608 -7.822 -1.239 1.00 95.25 92 GLY A CA 1
ATOM 645 C C . GLY A 1 92 ? -5.399 -6.906 -0.048 1.00 95.25 92 GLY A C 1
ATOM 646 O O . GLY A 1 92 ? -5.592 -5.691 -0.144 1.00 95.25 92 GLY A O 1
ATOM 647 N N . THR A 1 93 ? -4.997 -7.488 1.076 1.00 96.31 93 THR A N 1
ATOM 648 C CA . THR A 1 93 ? -4.714 -6.745 2.303 1.00 96.31 93 THR A CA 1
ATOM 649 C C . THR A 1 93 ? -3.429 -7.226 2.954 1.00 96.31 93 THR A C 1
ATOM 651 O O . THR A 1 93 ? -3.192 -8.430 3.003 1.00 96.31 93 THR A O 1
ATOM 654 N N . VAL A 1 94 ? -2.671 -6.308 3.544 1.00 96.75 94 VAL A N 1
ATOM 655 C CA . VAL A 1 94 ? -1.506 -6.602 4.388 1.00 96.75 94 VAL A CA 1
ATOM 656 C C . VAL A 1 94 ? -1.774 -6.134 5.815 1.00 96.75 94 VAL A C 1
ATOM 658 O O . VAL A 1 94 ? -2.459 -5.132 6.027 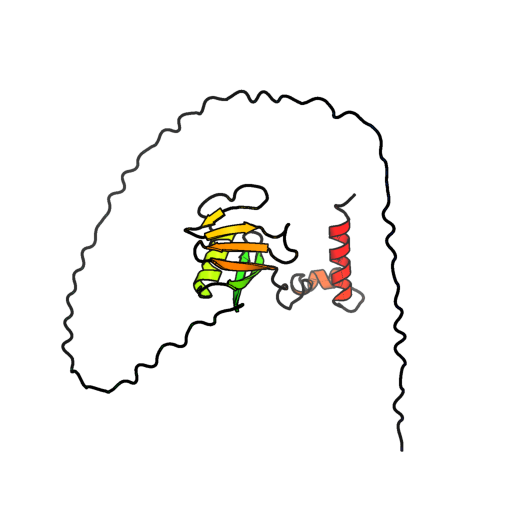1.00 96.75 94 VAL A O 1
ATOM 661 N N . THR A 1 95 ? -1.262 -6.858 6.807 1.00 95.50 95 THR A N 1
ATOM 662 C CA . THR A 1 95 ? -1.316 -6.432 8.213 1.00 95.50 95 THR A CA 1
ATOM 663 C C . THR A 1 95 ? -0.004 -5.752 8.566 1.00 95.50 95 THR A C 1
ATOM 665 O O . THR A 1 95 ? 1.053 -6.312 8.304 1.00 95.50 95 THR A O 1
ATOM 668 N N . THR A 1 96 ? -0.051 -4.555 9.138 1.00 94.81 96 THR A N 1
ATOM 669 C CA . THR A 1 96 ? 1.147 -3.826 9.558 1.00 94.81 96 THR A CA 1
ATOM 670 C C . THR A 1 96 ? 1.710 -4.399 10.862 1.00 94.81 96 THR A C 1
ATOM 672 O O . THR A 1 96 ? 1.013 -5.083 11.614 1.00 94.81 96 THR A O 1
ATOM 675 N N . THR A 1 97 ? 2.951 -4.050 11.203 1.00 94.12 97 THR A N 1
ATOM 676 C CA . THR A 1 97 ? 3.581 -4.437 12.481 1.00 94.12 97 THR A CA 1
ATOM 677 C C . THR A 1 97 ? 2.835 -3.953 13.722 1.00 94.12 97 THR A C 1
ATOM 679 O O . THR A 1 97 ? 2.991 -4.538 14.794 1.00 94.12 97 THR A O 1
ATOM 682 N N . ILE A 1 98 ? 2.011 -2.909 13.593 1.00 91.62 98 ILE A N 1
ATOM 683 C CA . ILE A 1 98 ? 1.154 -2.397 14.672 1.00 91.62 98 ILE A CA 1
ATOM 684 C C . ILE A 1 98 ? -0.239 -3.045 14.696 1.00 91.62 98 ILE A C 1
ATOM 686 O O . ILE A 1 98 ? -1.031 -2.748 15.586 1.00 91.62 98 ILE A O 1
ATOM 690 N N . GLY A 1 99 ? -0.521 -3.969 13.771 1.00 91.31 99 GLY A N 1
ATOM 691 C CA . GLY A 1 99 ? -1.763 -4.741 13.709 1.00 91.31 99 GLY A CA 1
ATOM 692 C C . GLY A 1 99 ? -2.860 -4.137 12.830 1.00 91.31 99 GLY A C 1
ATOM 693 O O . GLY A 1 99 ? -3.930 -4.734 12.721 1.00 91.31 99 GLY A O 1
ATOM 694 N N . ASP A 1 100 ? -2.611 -2.997 12.181 1.00 90.50 100 ASP A N 1
ATOM 695 C CA . ASP A 1 100 ? -3.577 -2.389 11.263 1.00 90.50 100 ASP A CA 1
ATOM 696 C C . ASP A 1 100 ? -3.677 -3.185 9.963 1.00 90.50 100 ASP A C 1
ATOM 698 O O . ASP A 1 100 ? -2.691 -3.737 9.480 1.00 90.50 100 ASP A O 1
ATOM 702 N N . VAL A 1 101 ? -4.861 -3.208 9.355 1.00 93.38 101 VAL A N 1
ATOM 703 C CA . VAL A 1 101 ? -5.077 -3.835 8.046 1.00 93.38 101 VAL A CA 1
ATOM 704 C C . VAL A 1 101 ? -5.065 -2.757 6.967 1.00 93.38 101 VAL A C 1
ATOM 706 O O . VAL A 1 101 ? -5.860 -1.818 7.007 1.00 93.38 101 VAL A O 1
ATOM 709 N N . ALA A 1 102 ? -4.184 -2.903 5.982 1.00 94.81 102 ALA A N 1
ATOM 710 C CA . ALA A 1 102 ? -4.088 -2.024 4.827 1.00 94.81 102 ALA A CA 1
ATOM 711 C C . ALA A 1 102 ? -4.537 -2.752 3.559 1.00 94.81 102 ALA A C 1
ATOM 713 O O . ALA A 1 102 ? -4.136 -3.888 3.327 1.00 94.81 102 ALA A O 1
ATOM 714 N N . THR A 1 103 ? -5.348 -2.104 2.726 1.00 96.38 103 THR A N 1
ATOM 715 C CA . THR A 1 103 ? -5.723 -2.614 1.399 1.00 96.38 103 THR A CA 1
ATOM 716 C C . THR A 1 103 ? -4.652 -2.242 0.381 1.00 96.38 103 THR A C 1
ATOM 718 O O . THR A 1 103 ? -4.233 -1.086 0.325 1.00 96.38 103 THR A O 1
ATOM 721 N N . VAL A 1 104 ? -4.222 -3.214 -0.420 1.00 97.00 104 VAL A N 1
ATOM 722 C CA . VAL A 1 104 ? -3.199 -3.044 -1.457 1.00 97.00 104 VAL A CA 1
ATOM 723 C C . VAL A 1 104 ? -3.858 -2.718 -2.792 1.00 97.00 104 VAL A C 1
ATOM 725 O O . VAL A 1 104 ? -4.703 -3.479 -3.276 1.00 97.00 104 VAL A O 1
ATOM 728 N N . GLU A 1 105 ? -3.439 -1.611 -3.399 1.00 96.50 105 GLU A N 1
ATOM 729 C CA . GLU A 1 105 ? -3.886 -1.178 -4.723 1.00 96.50 105 GLU A CA 1
ATOM 730 C C . GLU A 1 105 ? -2.685 -0.883 -5.629 1.00 96.50 105 GLU A C 1
ATOM 732 O O . GLU A 1 105 ? -1.746 -0.189 -5.243 1.00 96.50 105 GLU A O 1
ATOM 737 N N . ILE A 1 106 ? -2.727 -1.390 -6.856 1.00 96.81 106 ILE A N 1
ATOM 738 C CA . ILE A 1 106 ? -1.788 -1.049 -7.925 1.00 96.81 106 ILE A CA 1
ATOM 739 C C . ILE A 1 106 ? -2.400 0.110 -8.695 1.00 96.81 106 ILE A C 1
ATOM 741 O O . ILE A 1 106 ? -3.466 -0.052 -9.276 1.00 96.81 106 ILE A O 1
ATOM 745 N N . ILE A 1 107 ? -1.750 1.269 -8.706 1.00 96.00 107 ILE A N 1
ATOM 746 C CA . ILE A 1 107 ? -2.236 2.474 -9.392 1.00 96.00 107 ILE A CA 1
ATOM 747 C C . ILE A 1 107 ? -1.745 2.522 -10.838 1.00 96.00 107 ILE A C 1
ATOM 749 O O . ILE A 1 107 ? -2.479 2.956 -11.734 1.00 96.00 107 ILE A O 1
ATOM 753 N N . ALA A 1 108 ? -0.507 2.085 -11.068 1.00 95.50 108 ALA A N 1
ATOM 754 C CA . ALA A 1 108 ? 0.142 2.117 -12.372 1.00 95.50 108 ALA A CA 1
ATOM 755 C C . ALA A 1 108 ? 1.226 1.037 -12.502 1.00 95.50 108 ALA A C 1
ATOM 757 O O . ALA A 1 108 ? 1.782 0.581 -11.504 1.00 95.50 108 ALA A O 1
ATOM 758 N N . GLY A 1 109 ? 1.567 0.705 -13.750 1.00 93.31 109 GLY A N 1
ATOM 759 C CA . GLY A 1 109 ? 2.649 -0.214 -14.111 1.00 93.31 109 GLY A CA 1
ATOM 760 C C . GLY A 1 109 ? 2.227 -1.675 -14.272 1.00 93.31 109 GLY A C 1
ATOM 761 O O . GLY A 1 109 ? 1.107 -2.062 -13.950 1.00 93.31 109 GLY A O 1
ATOM 762 N N . ASP A 1 110 ? 3.150 -2.477 -14.805 1.00 92.44 110 ASP A N 1
ATOM 763 C CA . ASP A 1 110 ? 3.019 -3.929 -14.951 1.00 92.44 110 ASP A CA 1
ATOM 764 C C . ASP A 1 110 ? 3.551 -4.619 -13.689 1.00 92.44 110 ASP A C 1
ATOM 766 O O . ASP A 1 110 ? 4.714 -5.017 -13.613 1.00 92.44 110 ASP A O 1
ATOM 770 N N . VAL A 1 111 ? 2.693 -4.724 -12.677 1.00 94.50 111 VAL A N 1
ATOM 771 C CA . VAL A 1 111 ? 2.953 -5.462 -11.436 1.00 94.50 111 VAL A CA 1
ATOM 772 C C . VAL A 1 111 ? 1.755 -6.353 -11.168 1.00 94.50 111 VAL A C 1
ATOM 774 O O . VAL A 1 111 ? 0.613 -5.939 -11.364 1.00 94.50 111 VAL A O 1
ATOM 777 N N . ASP A 1 112 ? 1.992 -7.593 -10.760 1.00 94.75 112 ASP A N 1
ATOM 778 C CA . ASP A 1 112 ? 0.916 -8.481 -10.344 1.00 94.75 112 ASP A CA 1
ATOM 779 C C . ASP A 1 112 ? 0.624 -8.332 -8.847 1.00 94.75 112 ASP A C 1
ATOM 781 O O . ASP A 1 112 ? 1.449 -7.875 -8.055 1.00 94.75 112 ASP A O 1
ATOM 785 N N . CYS A 1 113 ? -0.573 -8.749 -8.444 1.00 96.25 113 CYS A N 1
ATOM 786 C CA . CYS A 1 113 ? -1.017 -8.583 -7.067 1.00 96.25 113 CYS A CA 1
ATOM 787 C C . CYS A 1 113 ? -0.167 -9.316 -6.035 1.00 96.25 113 CYS A C 1
ATOM 789 O O . CYS A 1 113 ? 0.036 -8.775 -4.952 1.00 96.25 113 CYS A O 1
ATOM 791 N N . ALA A 1 114 ? 0.377 -10.491 -6.364 1.00 97.12 114 ALA A N 1
ATOM 792 C CA . ALA A 1 114 ? 1.214 -11.210 -5.413 1.00 97.12 114 ALA A CA 1
ATOM 793 C C . ALA A 1 114 ? 2.516 -10.441 -5.150 1.00 97.12 114 ALA A C 1
ATOM 795 O O . ALA A 1 114 ? 2.930 -10.322 -3.998 1.00 97.12 114 ALA A O 1
ATOM 796 N N . SER A 1 115 ? 3.121 -9.860 -6.191 1.00 97.12 115 SER A N 1
ATOM 797 C CA . SER A 1 115 ? 4.280 -8.976 -6.040 1.00 97.12 115 SER A CA 1
ATOM 798 C C . SER A 1 115 ? 3.951 -7.683 -5.293 1.00 97.12 115 SER A C 1
ATOM 800 O O . SER A 1 115 ? 4.719 -7.287 -4.418 1.00 97.12 115 SER A O 1
ATOM 802 N N . ALA A 1 116 ? 2.815 -7.041 -5.579 1.00 97.75 116 ALA A N 1
ATOM 803 C CA . ALA A 1 116 ? 2.395 -5.824 -4.880 1.00 97.75 116 ALA A CA 1
ATOM 804 C C . ALA A 1 116 ? 2.154 -6.061 -3.376 1.00 97.75 116 ALA A C 1
ATOM 806 O O . ALA A 1 116 ? 2.585 -5.265 -2.539 1.00 97.75 116 ALA A O 1
ATOM 807 N N . GLU A 1 117 ? 1.493 -7.166 -3.024 1.00 98.12 117 GLU A N 1
ATOM 808 C CA . GLU A 1 117 ? 1.253 -7.553 -1.631 1.00 98.12 117 GLU A CA 1
ATOM 809 C C . GLU A 1 117 ? 2.557 -7.916 -0.915 1.00 98.12 117 GLU A C 1
ATOM 811 O O . GLU A 1 117 ? 2.795 -7.420 0.183 1.00 98.12 117 GLU A O 1
ATOM 816 N N . ALA A 1 118 ? 3.437 -8.705 -1.543 1.00 98.31 118 ALA A N 1
ATOM 817 C CA . ALA A 1 118 ? 4.736 -9.062 -0.969 1.00 98.31 118 ALA A CA 1
ATOM 818 C C . ALA A 1 118 ? 5.639 -7.836 -0.744 1.00 98.31 118 ALA A C 1
ATOM 820 O O . ALA A 1 118 ? 6.346 -7.763 0.262 1.00 98.31 118 ALA A O 1
ATOM 821 N N . LEU A 1 119 ? 5.597 -6.856 -1.652 1.00 98.44 119 LEU A N 1
ATOM 822 C CA . LEU A 1 119 ? 6.330 -5.598 -1.516 1.00 98.44 119 LEU A CA 1
ATOM 823 C C . LEU A 1 119 ? 5.880 -4.818 -0.274 1.00 98.44 119 LEU A C 1
ATOM 825 O O . LEU A 1 119 ? 6.715 -4.390 0.525 1.00 98.44 119 LEU A O 1
ATOM 829 N N . LEU A 1 120 ? 4.568 -4.647 -0.088 1.00 98.12 120 LEU A N 1
ATOM 830 C CA . LEU A 1 120 ? 4.043 -3.925 1.071 1.00 98.12 120 LEU A CA 1
ATOM 831 C C . LEU A 1 120 ? 4.174 -4.717 2.373 1.00 98.12 120 LEU A C 1
ATOM 833 O O . LEU A 1 120 ? 4.435 -4.117 3.414 1.00 98.12 120 LEU A O 1
ATOM 837 N N . ASP A 1 121 ? 4.048 -6.041 2.329 1.00 98.25 121 ASP A N 1
ATOM 838 C CA . ASP A 1 121 ? 4.335 -6.900 3.479 1.00 98.25 121 ASP A CA 1
ATOM 839 C C . ASP A 1 121 ? 5.796 -6.741 3.924 1.00 98.25 121 ASP A C 1
ATOM 841 O O . ASP A 1 121 ? 6.058 -6.479 5.095 1.00 98.25 121 ASP A O 1
ATOM 845 N N . THR A 1 122 ? 6.739 -6.753 2.977 1.00 98.38 122 THR A N 1
ATOM 846 C CA . THR A 1 122 ? 8.162 -6.487 3.251 1.00 98.38 122 THR A CA 1
ATOM 847 C C . THR A 1 122 ? 8.352 -5.098 3.863 1.00 98.38 122 THR A C 1
ATOM 849 O O . THR A 1 122 ? 9.023 -4.961 4.882 1.00 98.38 122 THR A O 1
ATOM 852 N N . TYR A 1 123 ? 7.721 -4.062 3.301 1.00 97.75 123 TYR A N 1
ATOM 853 C CA . TYR A 1 123 ? 7.817 -2.694 3.822 1.00 97.75 123 TYR A CA 1
ATOM 854 C C . TYR A 1 123 ? 7.353 -2.573 5.282 1.00 97.75 123 TYR A C 1
ATOM 856 O O . TYR A 1 123 ? 7.992 -1.878 6.075 1.00 97.75 123 TYR A O 1
ATOM 864 N N . TYR A 1 124 ? 6.254 -3.238 5.646 1.00 97.00 124 TYR A N 1
ATOM 865 C CA . TYR A 1 124 ? 5.673 -3.117 6.982 1.00 97.00 124 TYR A CA 1
ATOM 866 C C . TYR A 1 124 ? 6.226 -4.104 8.010 1.00 97.00 124 TYR A C 1
ATOM 868 O O . TYR A 1 124 ? 6.282 -3.740 9.189 1.00 97.00 124 TYR A O 1
ATOM 876 N N . ASN A 1 125 ? 6.588 -5.321 7.593 1.00 97.62 125 ASN A N 1
ATOM 877 C CA . ASN A 1 125 ? 6.844 -6.454 8.487 1.00 97.62 125 ASN A CA 1
ATOM 878 C C . ASN A 1 125 ? 8.283 -6.971 8.465 1.00 97.62 125 ASN A C 1
ATOM 880 O O . ASN A 1 125 ? 8.750 -7.439 9.504 1.00 97.62 125 ASN A O 1
ATOM 884 N N . ASP A 1 126 ? 8.990 -6.870 7.340 1.00 98.06 126 ASP A N 1
ATOM 885 C CA . ASP A 1 126 ? 10.371 -7.358 7.216 1.00 98.06 126 ASP A CA 1
ATOM 886 C C . ASP A 1 126 ? 11.247 -6.421 6.361 1.00 98.06 126 ASP A C 1
ATOM 888 O O . ASP A 1 126 ? 11.769 -6.817 5.315 1.00 98.06 126 ASP A O 1
ATOM 892 N N . PRO A 1 127 ? 11.391 -5.138 6.749 1.00 97.44 127 PRO A N 1
ATOM 893 C CA . PRO A 1 127 ? 12.118 -4.184 5.928 1.00 97.44 127 PRO A CA 1
ATOM 894 C C . PRO A 1 127 ? 13.624 -4.516 5.920 1.00 97.44 127 PRO A C 1
ATOM 896 O O . PRO A 1 127 ? 14.214 -4.721 6.985 1.00 97.44 127 PRO A O 1
ATOM 899 N N . PRO A 1 128 ? 14.302 -4.500 4.752 1.00 97.06 128 PRO A N 1
ATOM 900 C CA . PRO A 1 128 ? 15.727 -4.845 4.646 1.00 97.06 128 PRO A CA 1
ATOM 901 C C . PRO A 1 128 ? 16.658 -3.883 5.403 1.00 97.06 128 PRO A C 1
ATOM 903 O O . PRO A 1 128 ? 17.814 -4.209 5.681 1.00 97.06 128 PRO A O 1
ATOM 906 N N . SER A 1 129 ? 16.168 -2.689 5.733 1.00 97.06 129 SER A N 1
ATOM 907 C CA . SER A 1 129 ? 16.851 -1.698 6.558 1.00 97.06 129 SER A CA 1
ATOM 908 C C . SER A 1 129 ? 15.841 -0.863 7.340 1.00 97.06 129 SER A C 1
ATOM 910 O O . SER A 1 129 ? 14.653 -0.853 7.037 1.00 97.06 129 SER A O 1
ATOM 912 N N . ILE A 1 130 ? 16.318 -0.126 8.341 1.00 95.88 130 ILE A N 1
ATOM 913 C CA . ILE A 1 130 ? 15.471 0.777 9.126 1.00 95.88 130 ILE A CA 1
ATOM 914 C C . ILE A 1 130 ? 15.007 1.941 8.227 1.00 95.88 130 ILE A C 1
ATOM 916 O O . ILE A 1 130 ? 15.868 2.579 7.618 1.00 95.88 130 ILE A O 1
ATOM 920 N N . PRO A 1 131 ? 13.696 2.248 8.153 1.00 95.81 131 PRO A N 1
ATOM 921 C CA . PRO A 1 131 ? 13.201 3.387 7.385 1.00 95.81 131 PRO A CA 1
ATOM 922 C C . PRO A 1 131 ? 13.765 4.731 7.872 1.00 95.81 131 PRO A C 1
ATOM 924 O O . PRO A 1 131 ? 13.891 4.970 9.075 1.00 95.81 131 PRO A O 1
ATOM 927 N N . GLU A 1 132 ? 14.068 5.632 6.939 1.00 95.81 132 GLU A N 1
ATOM 928 C CA . GLU A 1 132 ? 14.712 6.918 7.207 1.00 95.81 132 GLU A CA 1
ATOM 929 C C . GLU A 1 132 ? 13.716 8.089 7.264 1.00 95.81 132 GLU A C 1
ATOM 931 O O . GLU A 1 132 ? 12.768 8.197 6.480 1.00 95.81 132 GLU A O 1
ATOM 936 N N . GLY A 1 133 ? 13.975 9.032 8.175 1.00 94.38 133 GLY A N 1
ATOM 937 C CA . GLY A 1 133 ? 13.224 10.283 8.294 1.00 94.38 133 GLY A CA 1
ATOM 938 C C . GLY A 1 133 ? 11.779 10.125 8.784 1.00 94.38 133 GLY A C 1
ATOM 939 O O . GLY A 1 133 ? 11.298 9.040 9.095 1.00 94.38 133 GLY A O 1
ATOM 940 N N . SER A 1 134 ? 11.056 11.246 8.855 1.00 90.06 134 SER A N 1
ATOM 941 C CA . SER A 1 134 ? 9.646 11.267 9.280 1.00 90.06 134 SER A CA 1
ATOM 942 C C . SER A 1 134 ? 8.688 10.663 8.250 1.00 90.06 134 SER A C 1
ATOM 944 O O . SER A 1 134 ? 7.558 10.331 8.590 1.00 90.06 134 SER A O 1
ATOM 946 N N . GLY A 1 135 ? 9.133 10.520 7.000 1.00 92.81 135 GLY A N 1
ATOM 947 C CA . GLY A 1 135 ? 8.381 9.872 5.929 1.00 92.81 135 GLY A CA 1
ATOM 948 C C . GLY A 1 135 ? 8.569 8.358 5.865 1.00 92.81 135 GLY A C 1
ATOM 949 O O . GLY A 1 135 ? 8.026 7.756 4.948 1.00 92.81 135 GLY A O 1
ATOM 950 N N . ALA A 1 136 ? 9.337 7.750 6.781 1.00 95.69 136 ALA A N 1
ATOM 951 C CA . ALA A 1 136 ? 9.669 6.322 6.765 1.00 95.69 136 ALA A CA 1
ATOM 952 C C . ALA A 1 136 ? 10.109 5.844 5.367 1.00 95.69 136 ALA A C 1
ATOM 954 O O . ALA A 1 136 ? 9.550 4.898 4.806 1.00 95.69 136 ALA A O 1
ATOM 955 N N . TYR A 1 137 ? 11.065 6.566 4.788 1.00 96.81 137 TYR A N 1
ATOM 956 C CA . TYR A 1 137 ? 11.616 6.278 3.471 1.00 96.81 137 TYR A CA 1
ATOM 957 C C . TYR A 1 137 ? 12.424 4.981 3.500 1.00 96.81 137 TYR A C 1
ATOM 959 O O . TYR A 1 137 ? 13.233 4.785 4.407 1.00 96.81 137 TYR A O 1
ATOM 967 N N . LEU A 1 138 ? 12.236 4.111 2.514 1.00 97.50 138 LEU A N 1
ATOM 968 C CA . LEU A 1 138 ? 12.945 2.843 2.416 1.00 97.50 138 LEU A CA 1
ATOM 969 C C . LEU A 1 138 ? 13.100 2.424 0.954 1.00 97.50 138 LEU A C 1
ATOM 971 O O . LEU A 1 138 ? 12.156 2.522 0.175 1.00 97.50 138 LEU A O 1
ATOM 975 N N . MET A 1 139 ? 14.273 1.892 0.615 1.00 98.06 139 MET A N 1
ATOM 976 C CA . MET A 1 139 ? 14.497 1.204 -0.653 1.00 98.06 139 MET A CA 1
ATOM 977 C C . MET A 1 139 ? 14.317 -0.302 -0.461 1.00 98.06 139 MET A C 1
ATOM 979 O O . MET A 1 139 ? 14.994 -0.905 0.375 1.00 98.06 139 MET A O 1
ATOM 983 N N . ILE A 1 140 ? 13.433 -0.910 -1.248 1.00 97.94 140 ILE A N 1
ATOM 984 C CA . ILE A 1 140 ? 13.242 -2.362 -1.316 1.00 97.94 140 ILE A CA 1
ATOM 985 C C . ILE A 1 140 ? 13.550 -2.776 -2.749 1.00 97.94 140 ILE A C 1
ATOM 987 O O . ILE A 1 140 ? 12.762 -2.530 -3.652 1.00 97.94 140 ILE A O 1
ATOM 991 N N . GLU A 1 141 ? 14.727 -3.358 -2.969 1.00 96.69 141 GLU A N 1
ATOM 992 C CA . GLU A 1 141 ? 15.235 -3.617 -4.322 1.00 96.69 141 GLU A CA 1
ATOM 993 C C . GLU A 1 141 ? 15.278 -2.323 -5.167 1.00 96.69 141 GLU A C 1
ATOM 995 O O . GLU A 1 141 ? 16.029 -1.401 -4.834 1.00 96.69 141 GLU A O 1
ATOM 1000 N N . ASP A 1 142 ? 14.503 -2.243 -6.251 1.00 97.12 142 ASP A N 1
ATOM 1001 C CA . ASP A 1 142 ? 14.340 -1.065 -7.111 1.00 97.12 142 ASP A CA 1
ATOM 1002 C C . ASP A 1 142 ? 13.096 -0.216 -6.782 1.00 97.12 142 ASP A C 1
ATOM 1004 O O . ASP A 1 142 ? 12.778 0.723 -7.519 1.00 97.12 142 ASP A O 1
ATOM 1008 N N . TRP A 1 143 ? 12.421 -0.515 -5.669 1.00 98.44 143 TRP A N 1
ATOM 1009 C CA . TRP A 1 143 ? 11.254 0.215 -5.187 1.00 98.44 143 TRP A CA 1
ATOM 1010 C C . TRP A 1 143 ? 11.618 1.244 -4.126 1.00 98.44 143 TRP A C 1
ATOM 1012 O O . TRP A 1 143 ? 12.221 0.933 -3.100 1.00 98.44 143 TRP A O 1
ATOM 1022 N N . GLU A 1 144 ? 11.178 2.471 -4.360 1.00 98.12 144 GLU A N 1
ATOM 1023 C CA . GLU A 1 144 ? 11.181 3.559 -3.398 1.00 98.12 144 GLU A CA 1
ATOM 1024 C C . GLU A 1 144 ? 9.847 3.569 -2.650 1.00 98.12 144 GLU A C 1
ATOM 1026 O O . GLU A 1 144 ? 8.812 3.889 -3.235 1.00 98.12 144 GLU A O 1
ATOM 1031 N N . CYS A 1 145 ? 9.867 3.230 -1.364 1.00 98.00 145 CYS A N 1
ATOM 1032 C CA . CYS A 1 145 ? 8.685 3.194 -0.512 1.00 98.00 145 CYS A CA 1
ATOM 1033 C C . CYS A 1 145 ? 8.730 4.285 0.562 1.00 98.00 145 CYS A C 1
ATOM 1035 O O . CYS A 1 145 ? 9.760 4.511 1.200 1.00 98.00 145 CYS A O 1
ATOM 1037 N N . ASN A 1 146 ? 7.597 4.938 0.817 1.00 97.06 146 ASN A N 1
ATOM 1038 C CA . ASN A 1 146 ? 7.461 5.922 1.885 1.00 97.06 146 ASN A CA 1
ATOM 1039 C C . ASN A 1 146 ? 6.064 5.909 2.517 1.00 97.06 146 ASN A C 1
ATOM 1041 O O . ASN A 1 146 ? 5.046 5.669 1.861 1.00 97.06 146 ASN A O 1
ATOM 1045 N N . SER A 1 147 ? 6.002 6.284 3.790 1.00 94.00 147 SER A N 1
ATOM 1046 C CA . SER A 1 147 ? 4.753 6.582 4.477 1.00 94.00 147 SER A CA 1
ATOM 1047 C C . SER A 1 147 ? 4.140 7.849 3.882 1.00 94.00 147 SER A C 1
ATOM 1049 O O . SER A 1 147 ? 4.792 8.893 3.754 1.00 94.00 147 SER A O 1
ATOM 1051 N N . SER A 1 148 ? 2.884 7.739 3.457 1.00 86.31 148 SER A N 1
ATOM 1052 C CA . SER A 1 148 ? 2.150 8.802 2.753 1.00 86.31 148 SER A CA 1
ATOM 1053 C C . SER A 1 148 ? 1.053 9.433 3.610 1.00 86.31 148 SER A C 1
ATOM 1055 O O . SER A 1 148 ? 0.397 10.375 3.166 1.00 86.31 148 SER A O 1
ATOM 1057 N N . SER A 1 149 ? 0.924 9.000 4.868 1.00 74.88 149 SER A N 1
ATOM 1058 C CA . SER A 1 149 ? -0.141 9.420 5.788 1.00 74.88 149 SER A CA 1
ATOM 1059 C C . SER A 1 149 ? -0.215 10.931 6.009 1.00 74.88 149 SER A C 1
ATOM 1061 O O . SER A 1 149 ? -1.294 11.476 6.223 1.00 74.88 149 SER A O 1
ATOM 1063 N N . SER A 1 150 ? 0.921 11.629 5.918 1.00 73.81 150 SER A N 1
ATOM 1064 C CA . SER A 1 150 ? 0.988 13.089 6.087 1.00 73.81 150 SER A CA 1
ATOM 1065 C C . SER A 1 150 ? 0.692 13.882 4.810 1.00 73.81 150 SER A C 1
ATOM 1067 O O . SER A 1 150 ? 0.441 15.083 4.884 1.00 73.81 150 SER A O 1
ATOM 1069 N N . GLN A 1 151 ? 0.773 13.249 3.638 1.00 79.25 151 GLN A N 1
ATOM 1070 C CA . GLN A 1 151 ? 0.707 13.929 2.339 1.00 79.25 151 GLN A CA 1
ATOM 1071 C C . GLN A 1 151 ? -0.642 13.714 1.652 1.00 79.25 151 GLN A C 1
ATOM 1073 O O . GLN A 1 151 ? -1.176 14.640 1.042 1.00 79.25 151 GLN A O 1
ATOM 1078 N N . GLU A 1 152 ? -1.206 12.515 1.780 1.00 82.31 152 GLU A N 1
ATOM 1079 C CA . GLU A 1 152 ? -2.445 12.122 1.119 1.00 82.31 152 GLU A CA 1
ATOM 1080 C C . GLU A 1 152 ? -3.368 11.431 2.133 1.00 82.31 152 GLU A C 1
ATOM 1082 O O . GLU A 1 152 ? -3.150 10.265 2.472 1.00 82.31 152 GLU A O 1
ATOM 1087 N N . PRO A 1 153 ? -4.401 12.129 2.646 1.00 82.31 153 PRO A N 1
ATOM 1088 C CA . PRO A 1 153 ? -5.335 11.544 3.600 1.00 82.31 153 PRO A CA 1
ATOM 1089 C C . PRO A 1 153 ? -5.932 10.234 3.070 1.00 82.31 153 PRO A C 1
ATOM 1091 O O . PRO A 1 153 ? -6.487 10.198 1.973 1.00 82.31 153 PRO A O 1
ATOM 1094 N N . GLY A 1 154 ? -5.819 9.163 3.859 1.00 85.75 154 GLY A N 1
ATOM 1095 C CA . GLY A 1 154 ? -6.306 7.822 3.516 1.00 85.75 154 GLY A CA 1
ATOM 1096 C C . GLY A 1 154 ? -5.251 6.877 2.930 1.00 85.75 154 GLY A C 1
ATOM 1097 O O . GLY A 1 154 ? -5.472 5.666 2.935 1.00 85.75 154 GLY A O 1
ATOM 1098 N N . ARG A 1 155 ? -4.088 7.380 2.493 1.00 91.31 155 ARG A N 1
ATOM 1099 C CA . ARG A 1 155 ? -2.963 6.542 2.050 1.00 91.31 155 ARG A CA 1
ATOM 1100 C C . ARG A 1 155 ? -1.981 6.325 3.193 1.00 91.31 155 ARG A C 1
ATOM 1102 O O . ARG A 1 155 ? -1.463 7.277 3.769 1.00 91.31 155 ARG A O 1
ATOM 1109 N N . LEU A 1 156 ? -1.711 5.068 3.512 1.00 94.50 156 LEU A N 1
ATOM 1110 C CA . LEU A 1 156 ? -0.743 4.683 4.533 1.00 94.50 156 LEU A CA 1
ATOM 1111 C C . LEU A 1 156 ? 0.680 4.729 3.973 1.00 94.50 156 LEU A C 1
ATOM 1113 O O . LEU A 1 156 ? 1.554 5.355 4.572 1.00 94.50 156 LEU A O 1
ATOM 1117 N N . SER A 1 157 ? 0.910 4.140 2.802 1.00 96.50 157 SER A N 1
ATOM 1118 C CA . SER A 1 157 ? 2.207 4.161 2.120 1.00 96.50 157 SER A CA 1
ATOM 1119 C C . SER A 1 157 ? 2.058 4.176 0.603 1.00 96.50 157 SER A C 1
ATOM 1121 O O . SER A 1 157 ? 1.006 3.836 0.058 1.00 96.50 157 SER A O 1
ATOM 1123 N N . THR A 1 158 ? 3.133 4.592 -0.059 1.00 97.50 158 THR A N 1
ATOM 1124 C CA . THR A 1 158 ? 3.292 4.569 -1.513 1.00 97.50 158 THR A CA 1
ATOM 1125 C C . THR A 1 158 ? 4.645 3.948 -1.822 1.00 97.50 158 THR A C 1
ATOM 1127 O O . THR A 1 158 ? 5.638 4.324 -1.203 1.00 97.50 158 THR A O 1
ATOM 1130 N N . CYS A 1 159 ? 4.680 3.024 -2.774 1.00 98.00 159 CYS A N 1
ATOM 1131 C CA . CYS A 1 159 ? 5.890 2.445 -3.335 1.00 98.00 159 CYS A CA 1
ATOM 1132 C C . CYS A 1 159 ? 5.931 2.720 -4.840 1.00 98.00 159 CYS A C 1
ATOM 1134 O O . CYS A 1 159 ? 4.951 2.469 -5.546 1.00 98.00 159 CYS A O 1
ATOM 1136 N N . ARG A 1 160 ? 7.062 3.225 -5.336 1.00 97.81 160 ARG A N 1
ATOM 1137 C CA . ARG A 1 160 ? 7.289 3.523 -6.756 1.00 97.81 160 ARG A CA 1
ATOM 1138 C C . ARG A 1 160 ? 8.528 2.814 -7.277 1.00 97.81 160 ARG A C 1
ATOM 1140 O O . ARG A 1 160 ? 9.556 2.828 -6.611 1.00 97.81 160 ARG A O 1
ATOM 1147 N N . SER A 1 161 ? 8.450 2.245 -8.474 1.00 97.81 161 SER A N 1
ATOM 1148 C CA . SER A 1 161 ? 9.612 1.657 -9.148 1.00 97.81 161 SER A CA 1
ATOM 1149 C C . SER A 1 161 ? 10.235 2.623 -10.155 1.00 97.81 161 SER A C 1
ATOM 1151 O O . SER A 1 161 ? 9.608 3.583 -10.614 1.00 97.81 161 SER A O 1
ATOM 1153 N N . ALA A 1 162 ? 11.461 2.321 -10.585 1.00 95.69 162 ALA A N 1
ATOM 1154 C CA . ALA A 1 162 ? 12.116 3.029 -11.687 1.00 95.69 162 ALA A CA 1
ATOM 1155 C C . ALA A 1 162 ? 11.417 2.836 -13.053 1.00 95.69 162 ALA A C 1
ATOM 1157 O O . ALA A 1 162 ? 11.733 3.549 -14.006 1.00 95.69 162 ALA A O 1
ATOM 1158 N N . ALA A 1 163 ? 10.494 1.873 -13.157 1.00 95.25 163 ALA A N 1
ATOM 1159 C CA . ALA A 1 163 ? 9.705 1.574 -14.353 1.00 95.25 163 ALA A CA 1
ATOM 1160 C C . ALA A 1 163 ? 8.323 2.261 -14.354 1.00 95.25 163 ALA A C 1
ATOM 1162 O O . ALA A 1 163 ? 7.427 1.822 -15.074 1.00 95.25 163 ALA A O 1
ATOM 1163 N N . ASP A 1 164 ? 8.141 3.308 -13.540 1.00 94.31 164 ASP A N 1
ATOM 1164 C CA . ASP A 1 164 ? 6.885 4.058 -13.387 1.00 94.31 164 ASP A CA 1
ATOM 1165 C C . ASP A 1 164 ? 5.703 3.208 -12.866 1.00 94.31 164 ASP A C 1
ATOM 1167 O O . ASP A 1 164 ? 4.538 3.562 -13.065 1.00 94.31 164 ASP A O 1
ATOM 1171 N N . ALA A 1 165 ? 5.979 2.092 -12.177 1.00 96.19 165 ALA A N 1
ATOM 1172 C CA . ALA A 1 165 ? 4.947 1.364 -11.442 1.00 96.19 165 ALA A CA 1
ATOM 1173 C C . ALA A 1 165 ? 4.695 2.018 -10.077 1.00 96.19 165 ALA A C 1
ATOM 1175 O O . ALA A 1 165 ? 5.639 2.446 -9.413 1.00 96.19 165 ALA A O 1
ATOM 1176 N N . GLU A 1 166 ? 3.433 2.076 -9.654 1.00 96.62 166 GLU A N 1
ATOM 1177 C CA . GLU A 1 166 ? 3.014 2.649 -8.372 1.00 96.62 166 GLU A CA 1
ATOM 1178 C C . GLU A 1 166 ? 2.066 1.681 -7.657 1.00 96.62 166 GLU A C 1
ATOM 1180 O O . GLU A 1 166 ? 1.019 1.311 -8.196 1.00 96.62 166 GLU A O 1
ATOM 1185 N N . VAL A 1 167 ? 2.432 1.306 -6.432 1.00 97.19 167 VAL A N 1
ATOM 1186 C CA . VAL A 1 167 ? 1.641 0.476 -5.515 1.00 97.19 167 VAL A CA 1
ATOM 1187 C C . VAL A 1 167 ? 1.388 1.282 -4.249 1.00 97.19 167 VAL A C 1
ATOM 1189 O O . VAL A 1 167 ? 2.301 1.924 -3.729 1.00 97.19 167 VAL A O 1
ATOM 1192 N N . ILE A 1 168 ? 0.164 1.254 -3.738 1.00 97.12 168 ILE A N 1
ATOM 1193 C CA . ILE A 1 168 ? -0.209 1.972 -2.521 1.00 97.12 168 ILE A CA 1
ATOM 1194 C C . ILE A 1 168 ? -0.857 1.051 -1.501 1.00 97.12 168 ILE A C 1
ATOM 1196 O O . ILE A 1 168 ? -1.527 0.073 -1.841 1.00 97.12 168 ILE A O 1
ATOM 1200 N N . ALA A 1 169 ? -0.688 1.425 -0.238 1.00 96.50 169 ALA A N 1
ATOM 1201 C CA . ALA A 1 169 ? -1.446 0.890 0.875 1.00 96.50 169 ALA A CA 1
ATOM 1202 C C . ALA A 1 169 ? -2.486 1.932 1.299 1.00 96.50 169 ALA A C 1
ATOM 1204 O O . ALA A 1 169 ? -2.134 3.049 1.683 1.00 96.50 169 ALA A O 1
ATOM 1205 N N . ILE A 1 170 ? -3.764 1.581 1.249 1.00 94.75 170 ILE A N 1
ATOM 1206 C CA . ILE A 1 170 ? -4.864 2.402 1.770 1.00 94.75 170 ILE A CA 1
ATOM 1207 C C . ILE A 1 170 ? -5.252 1.835 3.129 1.00 94.75 170 ILE A C 1
ATOM 1209 O O . ILE A 1 170 ? -5.225 0.618 3.313 1.00 94.75 170 ILE A O 1
ATOM 1213 N N . ALA A 1 171 ? -5.616 2.689 4.086 1.00 90.62 171 ALA A N 1
ATOM 1214 C CA . ALA A 1 171 ? -6.204 2.200 5.329 1.00 90.62 171 ALA A CA 1
ATOM 1215 C C . ALA A 1 171 ? -7.418 1.332 4.982 1.00 90.62 171 ALA A C 1
ATOM 1217 O O . ALA A 1 171 ? -8.359 1.814 4.349 1.00 90.62 171 ALA A O 1
ATOM 1218 N N . GLY A 1 172 ? -7.366 0.042 5.325 1.00 77.06 172 GLY A N 1
ATOM 1219 C CA . GLY A 1 172 ? -8.511 -0.826 5.119 1.00 77.06 172 GLY A CA 1
ATOM 1220 C C . GLY A 1 172 ? -9.681 -0.255 5.904 1.00 77.06 172 GLY A C 1
ATOM 1221 O O . GLY A 1 172 ? -9.519 0.159 7.054 1.00 77.06 172 GLY A O 1
ATOM 1222 N N . GLU A 1 173 ? -10.865 -0.229 5.298 1.00 64.44 173 GLU A N 1
ATOM 1223 C CA . GLU A 1 173 ? -12.075 -0.150 6.103 1.00 64.44 173 GLU A CA 1
ATOM 1224 C C . GLU A 1 173 ? -11.998 -1.364 7.024 1.00 64.44 173 GLU A C 1
ATOM 1226 O O . GLU A 1 173 ? -11.926 -2.493 6.531 1.00 64.44 173 GLU A O 1
ATOM 1231 N N . ALA A 1 174 ? -11.858 -1.142 8.337 1.00 56.50 174 ALA A N 1
ATOM 1232 C CA . ALA A 1 174 ? -11.828 -2.228 9.305 1.00 56.50 174 ALA A CA 1
ATOM 1233 C C . ALA A 1 174 ? -12.965 -3.176 8.926 1.00 56.50 174 ALA A C 1
ATOM 1235 O O . ALA A 1 174 ? -14.108 -2.722 8.876 1.00 56.50 174 ALA A O 1
ATOM 1236 N N . SER A 1 175 ? -12.607 -4.412 8.537 1.00 51.44 175 SER A N 1
ATOM 1237 C CA . SER A 1 175 ? -13.512 -5.437 7.998 1.00 51.44 175 SER A CA 1
ATOM 1238 C C . SER A 1 175 ? -14.903 -5.254 8.588 1.00 51.44 175 SER A C 1
ATOM 1240 O O . SER A 1 175 ? -14.963 -5.176 9.807 1.00 51.44 175 SER A O 1
ATOM 1242 N N . GLU A 1 176 ? -15.965 -5.187 7.773 1.00 50.53 176 GLU A N 1
ATOM 1243 C CA . GLU A 1 176 ? -17.358 -4.775 8.087 1.00 50.53 176 GLU A CA 1
ATOM 1244 C C . GLU A 1 176 ? -18.000 -5.248 9.423 1.00 50.53 176 GLU A C 1
ATOM 1246 O O . GLU A 1 176 ? -19.118 -4.861 9.748 1.00 50.53 176 GLU A O 1
ATOM 1251 N N . GLY A 1 177 ? -17.330 -6.040 10.256 1.00 51.44 177 GLY A N 1
ATOM 1252 C CA . GLY A 1 177 ? -17.464 -5.931 11.705 1.00 51.44 177 GLY A CA 1
ATOM 1253 C C . GLY A 1 177 ? -16.823 -4.638 12.214 1.00 51.44 177 GLY A C 1
ATOM 1254 O O . GLY A 1 177 ? -15.710 -4.662 12.742 1.00 51.44 177 GLY A O 1
ATOM 1255 N N . GLY A 1 178 ? -17.534 -3.513 12.077 1.00 51.12 178 GLY A N 1
ATOM 1256 C CA . GLY A 1 178 ? -17.129 -2.251 12.692 1.00 51.12 178 GLY A CA 1
ATOM 1257 C C . GLY A 1 178 ? -16.700 -2.503 14.135 1.00 51.12 178 GLY A C 1
ATOM 1258 O O . GLY A 1 178 ? -17.379 -3.242 14.828 1.00 51.12 178 GLY A O 1
ATOM 1259 N N . TRP A 1 179 ? -15.558 -1.953 14.541 1.00 58.41 179 TRP A N 1
ATOM 1260 C CA . TRP A 1 179 ? -14.885 -1.934 15.853 1.00 58.41 179 TRP A CA 1
ATOM 1261 C C . TRP A 1 179 ? -15.691 -2.263 17.129 1.00 58.41 179 TRP A C 1
ATOM 1263 O O . TRP A 1 179 ? -15.102 -2.792 18.068 1.00 58.41 179 TRP A O 1
ATOM 1273 N N . CYS A 1 180 ? -17.015 -2.084 17.172 1.00 58.47 180 CYS A N 1
ATOM 1274 C CA . CYS A 1 180 ? -17.872 -2.797 18.130 1.00 58.47 180 CYS A CA 1
ATOM 1275 C C . CYS A 1 180 ? -17.640 -4.329 18.113 1.00 58.47 180 CYS A C 1
ATOM 1277 O O . CYS A 1 180 ? -17.699 -4.959 19.156 1.00 58.47 180 CYS A O 1
ATOM 1279 N N . ALA A 1 181 ? -17.333 -4.931 16.959 1.00 61.84 181 ALA A N 1
ATOM 1280 C CA . ALA A 1 181 ? -17.035 -6.354 16.796 1.00 61.84 181 ALA A CA 1
ATOM 1281 C C . ALA A 1 181 ? -15.680 -6.772 17.394 1.00 61.84 181 ALA A C 1
ATOM 1283 O O . ALA A 1 181 ? -15.421 -7.965 17.535 1.00 61.84 181 ALA A O 1
ATOM 1284 N N . GLN A 1 182 ? -14.812 -5.809 17.728 1.00 59.78 182 GLN A N 1
ATOM 1285 C CA . GLN A 1 182 ? -13.557 -6.063 18.442 1.00 59.78 182 GLN A CA 1
ATOM 1286 C C . GLN A 1 182 ? -13.730 -5.993 19.965 1.00 59.78 182 GLN A C 1
ATOM 1288 O O . GLN A 1 182 ? -12.899 -6.529 20.696 1.00 59.78 182 GLN A O 1
ATOM 1293 N N . ILE A 1 183 ? -14.800 -5.356 20.451 1.00 67.50 183 ILE A N 1
ATOM 1294 C CA . ILE A 1 183 ? -15.146 -5.336 21.872 1.00 67.50 183 ILE A CA 1
ATOM 1295 C C . ILE A 1 183 ? -15.885 -6.638 22.181 1.00 67.50 183 ILE A C 1
ATOM 1297 O O . ILE A 1 183 ? -16.859 -6.983 21.516 1.00 67.50 183 ILE A O 1
ATOM 1301 N N . ASP A 1 184 ? -15.425 -7.384 23.185 1.00 73.56 184 ASP A N 1
ATOM 1302 C CA . ASP A 1 184 ? -16.118 -8.597 23.604 1.00 73.56 184 ASP A CA 1
ATOM 1303 C C . ASP A 1 184 ? -17.532 -8.276 24.128 1.00 73.56 184 ASP A C 1
ATOM 1305 O O . ASP A 1 184 ? -17.750 -7.258 24.790 1.00 73.56 184 ASP A O 1
ATOM 1309 N N . ASP A 1 185 ? -18.497 -9.164 23.852 1.00 71.88 185 ASP A N 1
ATOM 1310 C CA . ASP A 1 185 ? -19.908 -9.005 24.247 1.00 71.88 185 ASP A CA 1
ATOM 1311 C C . ASP A 1 185 ? -20.072 -8.650 25.737 1.00 71.88 185 ASP A C 1
ATOM 1313 O O . ASP A 1 185 ? -20.941 -7.859 26.095 1.00 71.88 185 ASP A O 1
ATOM 1317 N N . ALA A 1 186 ? -19.204 -9.172 26.614 1.00 79.06 186 ALA A N 1
ATOM 1318 C CA . ALA A 1 186 ? -19.277 -8.926 28.054 1.00 79.06 186 ALA A CA 1
ATOM 1319 C C . ALA A 1 186 ? -18.865 -7.492 28.440 1.00 79.06 186 ALA A C 1
ATOM 1321 O O . ALA A 1 186 ? -19.407 -6.922 29.395 1.00 79.06 186 ALA A O 1
ATOM 1322 N N . THR A 1 187 ? -17.917 -6.899 27.715 1.00 76.44 187 THR A N 1
ATOM 1323 C CA . THR A 1 187 ? -17.543 -5.487 27.850 1.00 76.44 187 THR A CA 1
ATOM 1324 C C . THR A 1 187 ? -18.631 -4.577 27.275 1.00 76.44 187 THR A C 1
ATOM 1326 O O . THR A 1 187 ? -18.985 -3.579 27.910 1.00 76.44 187 THR A O 1
ATOM 1329 N N . LEU A 1 188 ? -19.238 -4.949 26.142 1.00 72.25 188 LEU A N 1
ATOM 1330 C CA . LEU A 1 188 ? -20.395 -4.235 25.585 1.00 72.25 188 LEU A CA 1
ATOM 1331 C C . LEU A 1 188 ? -21.606 -4.266 26.533 1.00 72.25 188 LEU A C 1
ATOM 1333 O O . LEU A 1 188 ? -22.227 -3.226 26.755 1.00 72.25 188 LEU A O 1
ATOM 1337 N N . GLU A 1 189 ? -21.908 -5.411 27.153 1.00 76.88 189 GLU A N 1
ATOM 1338 C CA . GLU A 1 189 ? -22.974 -5.538 28.161 1.00 76.88 189 GLU A CA 1
ATOM 1339 C C . GLU A 1 189 ? -22.705 -4.696 29.420 1.00 76.88 189 GLU A C 1
ATOM 1341 O O . GLU A 1 189 ? -23.644 -4.176 30.023 1.00 76.88 189 GLU A O 1
ATOM 1346 N N . GLN A 1 190 ? -21.440 -4.525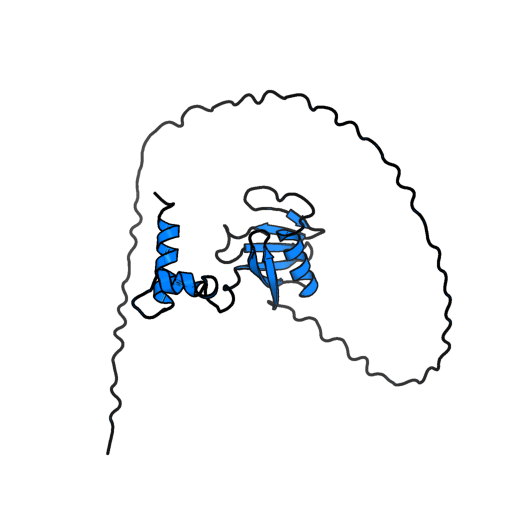 29.821 1.00 78.94 190 GLN A N 1
ATOM 1347 C CA . GLN A 1 190 ? -21.082 -3.661 30.953 1.00 78.94 190 GLN A CA 1
ATOM 1348 C C . GLN A 1 190 ? -21.195 -2.171 30.626 1.00 78.94 190 GLN A C 1
ATOM 1350 O O . GLN A 1 190 ? -21.648 -1.397 31.472 1.00 78.94 190 GLN A O 1
ATOM 1355 N N . LEU A 1 191 ? -20.784 -1.764 29.424 1.00 74.88 191 LEU A N 1
ATOM 1356 C CA . LEU A 1 191 ? -20.838 -0.366 28.989 1.00 74.88 191 LEU A CA 1
ATOM 1357 C C . LEU A 1 191 ? -22.271 0.083 28.666 1.00 74.88 191 LEU A C 1
ATOM 1359 O O . LEU A 1 191 ? -22.614 1.244 28.893 1.00 74.88 191 LEU A O 1
ATOM 1363 N N . PHE A 1 192 ? -23.118 -0.834 28.190 1.00 78.38 192 PHE A N 1
ATOM 1364 C CA . PHE A 1 192 ? -24.467 -0.537 27.701 1.00 78.38 192 PHE A CA 1
ATOM 1365 C C . PHE A 1 192 ? -25.537 -1.438 28.330 1.00 78.38 192 PHE A C 1
ATOM 1367 O O . PHE A 1 192 ? -26.377 -2.008 27.638 1.00 78.38 192 PHE A O 1
ATOM 1374 N N . ALA A 1 193 ? -25.553 -1.522 29.662 1.00 74.44 193 ALA A N 1
ATOM 1375 C CA . ALA A 1 193 ? -26.499 -2.359 30.408 1.00 74.44 193 ALA A CA 1
ATOM 1376 C C . ALA A 1 193 ? -27.998 -2.021 30.183 1.00 74.44 193 ALA A C 1
ATOM 1378 O O . ALA A 1 193 ? -28.859 -2.820 30.548 1.00 74.44 193 ALA A O 1
ATOM 1379 N N . ASP A 1 194 ? -28.323 -0.865 29.582 1.00 69.06 194 ASP A N 1
ATOM 1380 C CA . ASP A 1 194 ? -29.685 -0.309 29.512 1.00 69.06 194 ASP A CA 1
ATOM 1381 C C . ASP A 1 194 ? -30.213 0.037 28.093 1.00 69.06 194 ASP A C 1
ATOM 1383 O O . ASP A 1 194 ? -31.297 0.619 27.988 1.00 69.06 194 ASP A O 1
ATOM 1387 N N . GLY A 1 195 ? -29.538 -0.289 26.978 1.00 59.09 195 GLY A N 1
ATOM 1388 C CA . GLY A 1 195 ? -30.072 0.128 25.666 1.00 59.09 195 GLY A CA 1
ATOM 1389 C C . GLY A 1 195 ? -29.367 -0.357 24.399 1.00 59.09 195 GLY A C 1
ATOM 1390 O O . GLY A 1 195 ? -28.252 -0.859 24.441 1.00 59.09 195 GLY A O 1
ATOM 1391 N N . GLU A 1 196 ? -30.078 -0.202 23.271 1.00 61.97 196 GLU A N 1
ATOM 1392 C CA . GLU A 1 196 ? -29.732 -0.680 21.924 1.00 61.97 196 GLU A CA 1
ATOM 1393 C C . GLU A 1 196 ? -28.272 -0.384 21.542 1.00 61.97 196 GLU A C 1
ATOM 1395 O O . GLU A 1 196 ? -27.864 0.775 21.434 1.00 61.97 196 GLU A O 1
ATOM 1400 N N . GLN A 1 197 ? -27.508 -1.449 21.282 1.00 62.56 197 GLN A N 1
ATOM 1401 C CA . GLN A 1 197 ? -26.184 -1.378 20.670 1.00 62.56 197 GLN A CA 1
ATOM 1402 C C . GLN A 1 197 ? -26.342 -0.852 19.240 1.00 62.56 197 GLN A C 1
ATOM 1404 O O . GLN A 1 197 ? -26.588 -1.604 18.298 1.00 62.56 197 GLN A O 1
ATOM 1409 N N . THR A 1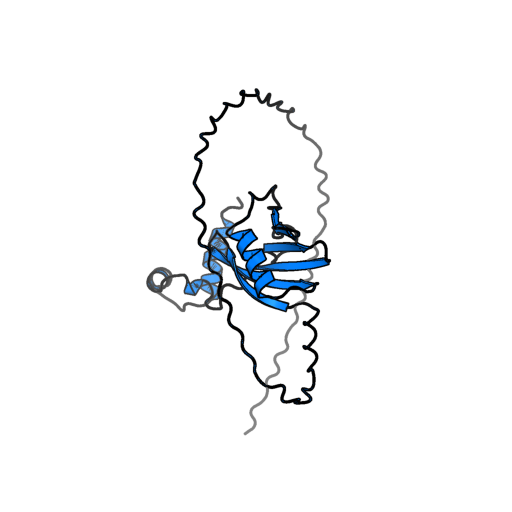 198 ? -26.286 0.467 19.084 1.00 67.06 198 THR A N 1
ATOM 1410 C CA . THR A 1 198 ? -26.301 1.109 17.771 1.00 67.06 198 THR A CA 1
ATOM 1411 C C . THR A 1 198 ? -24.897 1.577 17.429 1.00 67.06 198 THR A C 1
ATOM 1413 O O . THR A 1 198 ? -24.157 2.057 18.286 1.00 67.06 198 THR A O 1
ATOM 1416 N N . GLU A 1 199 ? -24.540 1.476 16.154 1.00 59.53 199 GLU A N 1
ATOM 1417 C CA . GLU A 1 199 ? -23.236 1.876 15.610 1.00 59.53 199 GLU A CA 1
ATOM 1418 C C . GLU A 1 199 ? -22.872 3.337 15.953 1.00 59.53 199 GLU A C 1
ATOM 1420 O O . GLU A 1 199 ? -21.711 3.677 16.167 1.00 59.53 199 GLU A O 1
ATOM 1425 N N . ALA A 1 200 ? -23.886 4.194 16.127 1.00 62.44 200 ALA A N 1
ATOM 1426 C CA . ALA A 1 200 ? -23.740 5.585 16.554 1.00 62.44 200 ALA A CA 1
ATOM 1427 C C . ALA A 1 200 ? -23.228 5.747 18.002 1.00 62.44 200 ALA A C 1
ATOM 1429 O O . ALA A 1 200 ? -22.564 6.736 18.323 1.00 62.44 200 ALA A O 1
ATOM 1430 N N . VAL A 1 201 ? -23.529 4.795 18.888 1.00 68.56 201 VAL A N 1
ATOM 1431 C CA . VAL A 1 201 ? -23.080 4.828 20.287 1.00 68.56 201 VAL A CA 1
ATOM 1432 C C . VAL A 1 201 ? -21.619 4.406 20.384 1.00 68.56 201 VAL A C 1
ATOM 1434 O O . VAL A 1 201 ? -20.851 5.079 21.071 1.00 68.56 201 VAL A O 1
ATOM 1437 N N . CYS A 1 202 ? -21.215 3.386 19.617 1.00 66.50 202 CYS A N 1
ATOM 1438 C CA . CYS A 1 202 ? -19.802 3.070 19.434 1.00 66.50 202 CYS A CA 1
ATOM 1439 C C . CYS A 1 202 ? -19.062 4.316 18.922 1.00 66.50 202 CYS A C 1
ATOM 1441 O O . CYS A 1 202 ? -18.156 4.781 19.615 1.00 66.50 202 CYS A O 1
ATOM 1443 N N . ALA A 1 203 ? -19.512 4.930 17.807 1.00 65.06 203 ALA A N 1
ATOM 1444 C CA . ALA A 1 203 ? -18.918 6.138 17.190 1.00 65.06 203 ALA A CA 1
ATOM 1445 C C . ALA A 1 203 ? -18.557 7.244 18.196 1.00 65.06 203 ALA A C 1
ATOM 1447 O O . ALA A 1 203 ? -17.509 7.881 18.094 1.00 65.06 203 ALA A O 1
ATOM 1448 N N . THR A 1 204 ? -19.418 7.438 19.193 1.00 67.62 204 THR A N 1
ATOM 1449 C CA . THR A 1 204 ? -19.278 8.496 20.196 1.00 67.62 204 THR A CA 1
ATOM 1450 C C . THR A 1 204 ? -18.244 8.163 21.276 1.00 67.62 204 THR A C 1
ATOM 1452 O O . THR A 1 204 ? -17.576 9.074 21.761 1.00 67.62 204 THR A O 1
ATOM 1455 N N . TYR A 1 205 ? -18.089 6.887 21.648 1.00 66.44 205 TYR A N 1
ATOM 1456 C CA . TYR A 1 205 ? -17.147 6.477 22.693 1.00 66.44 205 TYR A CA 1
ATOM 1457 C C . TYR A 1 205 ? -15.695 6.711 22.252 1.00 66.44 205 TYR A C 1
ATOM 1459 O O . TYR A 1 205 ? -14.953 7.378 22.959 1.00 66.44 205 TYR A O 1
ATOM 1467 N N . ILE A 1 206 ? -15.317 6.283 21.041 1.00 61.16 206 ILE A N 1
ATOM 1468 C CA . ILE A 1 206 ? -13.937 6.456 20.544 1.00 61.16 206 ILE A CA 1
ATOM 1469 C C . ILE A 1 206 ? -13.619 7.908 20.170 1.00 61.16 206 ILE A C 1
ATOM 1471 O O . ILE A 1 206 ? -12.525 8.385 20.463 1.00 61.16 206 ILE A O 1
ATOM 1475 N N . GLY A 1 207 ? -14.574 8.652 19.599 1.00 58.09 207 GLY A N 1
ATOM 1476 C CA . GLY A 1 207 ? -14.363 10.074 19.297 1.00 58.09 207 GLY A CA 1
ATOM 1477 C C . GLY A 1 207 ? -14.107 10.931 20.544 1.00 58.09 207 GLY A C 1
ATOM 1478 O O . GLY A 1 207 ? -13.452 11.969 20.452 1.00 58.09 207 GLY A O 1
ATOM 1479 N N . ALA A 1 208 ? -14.585 10.494 21.714 1.00 57.38 208 ALA A N 1
ATOM 1480 C CA . ALA A 1 208 ? -14.297 11.160 22.977 1.00 57.38 208 ALA A CA 1
ATOM 1481 C C . ALA A 1 208 ? -12.846 10.932 23.430 1.00 57.38 208 ALA A C 1
ATOM 1483 O O . ALA A 1 208 ? -12.251 11.852 23.983 1.00 57.38 208 ALA A O 1
ATOM 1484 N N . GLU A 1 209 ? -12.253 9.767 23.157 1.00 50.84 209 GLU A N 1
ATOM 1485 C CA . GLU A 1 209 ? -10.914 9.416 23.657 1.00 50.84 209 GLU A CA 1
ATOM 1486 C C . GLU A 1 209 ? -9.811 10.099 22.837 1.00 50.84 209 GLU A C 1
ATOM 1488 O O . GLU A 1 209 ? -8.850 10.605 23.406 1.00 50.84 209 GLU A O 1
ATOM 1493 N N . THR A 1 210 ? -9.999 10.257 21.522 1.00 51.16 210 THR A N 1
ATOM 1494 C CA . THR A 1 210 ? -9.037 10.970 20.658 1.00 51.16 210 THR A CA 1
ATOM 1495 C C . THR A 1 210 ? -9.037 12.489 20.846 1.00 51.16 210 THR A C 1
ATOM 1497 O O . THR A 1 210 ? -8.105 13.158 20.422 1.00 51.16 210 THR A O 1
ATOM 1500 N N . SER A 1 211 ? -10.076 13.053 21.469 1.00 50.28 211 SER A N 1
ATOM 1501 C CA . SER A 1 211 ? -10.194 14.504 21.693 1.00 50.28 211 SER A CA 1
ATOM 1502 C C . SER A 1 211 ? -9.562 14.996 23.004 1.00 50.28 211 SER A C 1
ATOM 1504 O O . SER A 1 211 ? -9.567 16.197 23.278 1.00 50.28 211 SER A O 1
ATOM 1506 N N . VAL A 1 212 ? -9.012 14.093 23.825 1.00 53.28 212 VAL A N 1
ATOM 1507 C CA . VAL A 1 212 ? -8.397 14.449 25.117 1.00 53.28 212 VAL A CA 1
ATOM 1508 C C . VAL A 1 212 ? -6.909 14.800 24.983 1.00 53.28 212 VAL A C 1
ATOM 1510 O O . VAL A 1 212 ? -6.409 15.567 25.802 1.00 53.28 212 VAL A O 1
ATOM 1513 N N . ASP A 1 213 ? -6.224 14.338 23.933 1.00 48.66 213 ASP A N 1
ATOM 1514 C CA . ASP A 1 213 ? -4.781 14.561 23.731 1.00 48.66 213 ASP A CA 1
ATOM 1515 C C . ASP A 1 213 ? -4.419 15.880 23.008 1.00 48.66 213 ASP A C 1
ATOM 1517 O O . ASP A 1 213 ? -3.242 16.169 22.803 1.00 48.66 213 ASP A O 1
ATOM 1521 N N . GLU A 1 214 ? -5.400 16.720 22.655 1.00 51.56 214 GLU A N 1
ATOM 1522 C CA . GLU A 1 214 ? -5.180 18.012 21.971 1.00 51.56 214 GLU A CA 1
ATOM 1523 C C . GLU A 1 214 ? -5.290 19.252 22.894 1.00 51.56 214 GLU A C 1
ATOM 1525 O O . GLU A 1 214 ? -5.552 20.357 22.410 1.00 51.56 214 GLU A O 1
ATOM 1530 N N . GLN A 1 215 ? -5.104 19.109 24.217 1.00 47.31 215 GLN A N 1
ATOM 1531 C CA . GLN A 1 215 ? -5.138 20.236 25.177 1.00 47.31 215 GLN A CA 1
ATOM 1532 C C . GLN A 1 215 ? -3.796 20.558 25.837 1.00 47.31 215 GLN A C 1
ATOM 1534 O O . GLN A 1 215 ? -3.122 19.626 26.326 1.00 47.31 215 GLN A O 1
#